Protein AF-0000000084526508 (afdb_homodimer)

Sequence (320 aa):
MNDLEALFKHFLRDIYYAEKQILKTLPKMARKADSDELKEAFEHHREETEEQIENLEKVFEQLGLKARGVTCEAIQGIIEEGKEIMEEAEDGDTRDAGMIAAAQAVEHYEITRYGTMIAWAKTLGYTDAVPLLEANLKQEYSADDKLTNLATSTLNREAAMNDLEALFKHFLRDIYYAEKQILKTLPKMARKADSDELKEAFEHHREETEEQIENLEKVFEQLGLKARGVTCEAIQGIIEEGKEIMEEAEDGDTRDAGMIAAAQAVEHYEITRYGTMIAWAKTLGYTDAVPLLEANLKQEYSADDKLTNLATSTLNREAA

pLDDT: mean 96.62, std 4.21, range [69.0, 98.94]

Solvent-accessible surface area (backbone atoms only — not comparable to full-atom values): 15792 Å² total; per-residue (Å²): 71,67,37,62,66,48,46,49,54,51,51,51,18,24,54,50,31,38,44,54,53,47,48,67,43,28,62,59,51,26,70,67,36,62,50,68,68,57,20,49,50,30,51,53,46,35,56,51,40,52,51,42,49,52,39,51,43,50,39,25,50,74,70,76,40,81,78,56,60,36,91,39,48,29,52,52,15,39,50,50,53,31,52,49,36,63,70,42,28,73,32,52,65,37,25,39,49,43,46,42,53,34,51,37,38,52,30,32,40,48,40,44,48,35,52,51,48,38,56,51,27,60,70,73,63,38,69,78,40,33,61,43,41,49,52,43,33,50,51,32,54,52,49,40,51,52,44,52,54,50,45,53,52,47,52,52,57,70,71,96,71,69,37,62,68,47,46,49,54,50,50,51,18,25,53,49,31,38,44,54,53,47,46,67,44,29,60,59,52,25,71,68,36,62,49,66,68,56,20,48,51,30,53,53,46,35,56,50,38,53,51,40,51,51,39,50,44,50,39,26,51,77,70,75,39,79,80,56,60,37,92,38,50,30,52,52,14,39,50,50,51,31,51,52,37,65,71,42,28,72,31,54,66,36,26,40,49,43,45,42,53,33,50,37,37,53,28,31,40,47,41,43,49,36,54,52,49,38,56,50,26,61,71,72,62,38,68,78,41,35,63,43,41,48,51,43,34,50,50,33,53,51,50,41,52,53,42,51,54,50,43,53,52,48,52,53,56,70,71,97

Organism: NCBI:txid1123501

Radius of gyration: 19.15 Å; Cα contacts (8 Å, |Δi|>4): 453; chains: 2; bounding box: 42×54×38 Å

Structure (mmCIF, N/CA/C/O backbone):
data_AF-0000000084526508-model_v1
#
loop_
_entity.id
_entity.type
_entity.pdbx_description
1 polymer 'Ferritin-like metal-binding protein YciE'
#
loop_
_atom_site.group_PDB
_atom_site.id
_atom_site.type_symbol
_atom_site.label_atom_id
_atom_site.label_alt_id
_atom_site.label_comp_id
_atom_site.label_asym_id
_atom_site.label_entity_id
_atom_site.label_seq_id
_atom_site.pdbx_PDB_ins_code
_atom_site.Cartn_x
_atom_site.Cartn_y
_atom_site.Cartn_z
_atom_site.occupancy
_atom_site.B_iso_or_equiv
_atom_site.auth_seq_id
_atom_site.auth_comp_id
_atom_site.auth_asym_id
_atom_site.auth_atom_id
_atom_site.pdbx_PDB_model_num
ATOM 1 N N . MET A 1 1 ? -4.152 -14.508 -18.219 1 85.31 1 MET A N 1
ATOM 2 C CA . MET A 1 1 ? -3.834 -15.195 -16.969 1 85.31 1 MET A CA 1
ATOM 3 C C . MET A 1 1 ? -4.871 -16.266 -16.656 1 85.31 1 MET A C 1
ATOM 5 O O . MET A 1 1 ? -6.004 -15.953 -16.297 1 85.31 1 MET A O 1
ATOM 9 N N . ASN A 1 2 ? -4.398 -17.516 -16.781 1 89.94 2 ASN A N 1
ATOM 10 C CA . ASN A 1 2 ? -5.418 -18.562 -16.859 1 89.94 2 ASN A CA 1
ATOM 11 C C . ASN A 1 2 ? -5.422 -19.422 -15.602 1 89.94 2 ASN A C 1
ATOM 13 O O . ASN A 1 2 ? -6.32 -20.25 -15.414 1 89.94 2 ASN A O 1
ATOM 17 N N . ASP A 1 3 ? -4.434 -19.344 -14.82 1 94.88 3 ASP A N 1
ATOM 18 C CA . ASP A 1 3 ? -4.391 -20.094 -13.578 1 94.88 3 ASP A CA 1
ATOM 19 C C . ASP A 1 3 ? -3.518 -19.391 -12.539 1 94.88 3 ASP A C 1
ATOM 21 O O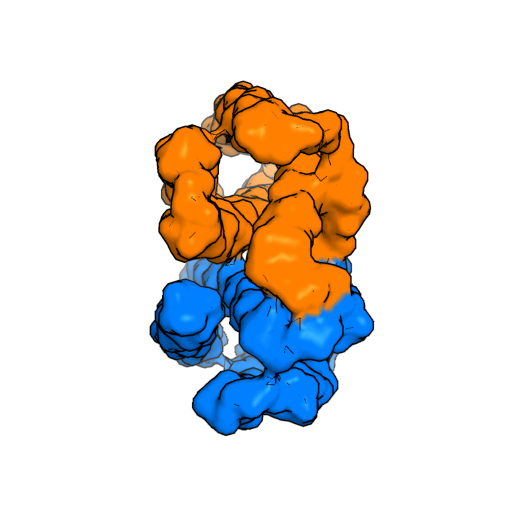 . ASP A 1 3 ? -2.961 -18.328 -12.805 1 94.88 3 ASP A O 1
ATOM 25 N N . LEU A 1 4 ? -3.436 -19.984 -11.375 1 95.94 4 LEU A N 1
ATOM 26 C CA . LEU A 1 4 ? -2.697 -19.391 -10.266 1 95.94 4 LEU A CA 1
ATOM 27 C C . LEU A 1 4 ? -1.224 -19.219 -10.625 1 95.94 4 LEU A C 1
ATOM 29 O O . LEU A 1 4 ? -0.583 -18.25 -10.211 1 95.94 4 LEU A O 1
ATOM 33 N N . GLU A 1 5 ? -0.727 -20.203 -11.32 1 96.69 5 GLU A N 1
ATOM 34 C CA . GLU A 1 5 ? 0.671 -20.125 -11.734 1 96.69 5 GLU A CA 1
ATOM 35 C C . GLU A 1 5 ? 0.91 -18.906 -12.625 1 96.69 5 GLU A C 1
ATOM 37 O O . GLU A 1 5 ? 1.904 -18.203 -12.461 1 96.69 5 GLU A O 1
ATOM 42 N N . ALA A 1 6 ? 0.051 -18.703 -13.562 1 96.06 6 ALA A N 1
ATOM 43 C CA . ALA A 1 6 ? 0.158 -17.547 -14.43 1 96.06 6 ALA A CA 1
ATOM 44 C C . ALA A 1 6 ? 0.061 -16.25 -13.633 1 96.06 6 ALA A C 1
ATOM 46 O O . ALA A 1 6 ? 0.771 -15.281 -13.922 1 96.06 6 ALA A O 1
ATOM 47 N N . LEU A 1 7 ? -0.834 -16.25 -12.688 1 96.19 7 LEU A N 1
ATOM 48 C CA . LEU A 1 7 ? -0.977 -15.086 -11.82 1 96.19 7 LEU A CA 1
ATOM 49 C C . LEU A 1 7 ? 0.307 -14.836 -11.031 1 96.19 7 LEU A C 1
ATOM 51 O O . LEU A 1 7 ? 0.759 -13.688 -10.93 1 96.19 7 LEU A O 1
ATOM 55 N N . PHE A 1 8 ? 0.868 -15.906 -10.484 1 97.94 8 PHE A N 1
ATOM 56 C CA . PHE A 1 8 ? 2.115 -15.805 -9.742 1 97.94 8 PHE A CA 1
ATOM 57 C C . PHE A 1 8 ? 3.219 -15.219 -10.617 1 97.94 8 PHE A C 1
ATOM 59 O O . PHE A 1 8 ? 3.934 -14.305 -10.195 1 97.94 8 PHE A O 1
ATOM 66 N N . LYS A 1 9 ? 3.34 -15.711 -11.797 1 97.62 9 LYS A N 1
ATOM 67 C CA . LYS A 1 9 ? 4.387 -15.25 -12.695 1 97.62 9 LYS A CA 1
ATOM 68 C C . LYS A 1 9 ? 4.191 -13.781 -13.062 1 97.62 9 LYS A C 1
ATOM 70 O O . LYS A 1 9 ? 5.164 -13.023 -13.164 1 97.62 9 LYS A O 1
ATOM 75 N N . HIS A 1 10 ? 2.986 -13.391 -13.234 1 96 10 HIS A N 1
ATOM 76 C CA . HIS A 1 10 ? 2.691 -11.992 -13.5 1 96 10 HIS A CA 1
ATOM 77 C C . HIS A 1 10 ? 3.113 -11.102 -12.336 1 96 10 HIS A C 1
ATOM 79 O O . HIS A 1 10 ? 3.758 -10.07 -12.531 1 96 10 HIS A O 1
ATOM 85 N N . PHE A 1 11 ? 2.768 -11.484 -11.109 1 97.62 11 PHE A N 1
ATOM 86 C CA . PHE A 1 11 ? 3.111 -10.711 -9.922 1 97.62 11 PHE A CA 1
ATOM 87 C C . PHE A 1 11 ? 4.621 -10.695 -9.703 1 97.62 11 PHE A C 1
ATOM 89 O O . PHE A 1 11 ? 5.172 -9.703 -9.211 1 97.62 11 PHE A O 1
ATOM 96 N N . LEU A 1 12 ? 5.262 -11.773 -10.078 1 98.44 12 LEU A N 1
ATOM 97 C CA . LEU A 1 12 ? 6.719 -11.828 -10 1 98.44 12 LEU A CA 1
ATOM 98 C C . LEU A 1 12 ? 7.355 -10.781 -10.906 1 98.44 12 LEU A C 1
ATOM 100 O O . LEU A 1 12 ? 8.273 -10.07 -10.492 1 98.44 12 LEU A O 1
ATOM 104 N N . ARG A 1 13 ? 6.848 -10.695 -12.07 1 97.88 13 ARG A N 1
ATOM 105 C CA . ARG A 1 13 ? 7.352 -9.703 -13.008 1 97.88 13 ARG A CA 1
ATOM 106 C C . ARG A 1 13 ? 7.027 -8.289 -12.547 1 97.88 13 ARG A C 1
ATOM 108 O O . ARG A 1 13 ? 7.84 -7.375 -12.703 1 97.88 13 ARG A O 1
ATOM 115 N N . ASP A 1 14 ? 5.859 -8.156 -11.984 1 97.06 14 ASP A N 1
ATOM 116 C CA . ASP A 1 14 ? 5.406 -6.863 -11.477 1 97.06 14 ASP A CA 1
ATOM 117 C C . ASP A 1 14 ? 6.297 -6.375 -10.336 1 97.06 14 ASP A C 1
ATOM 119 O O . ASP A 1 14 ? 6.746 -5.227 -10.336 1 97.06 14 ASP A O 1
ATOM 123 N N . ILE A 1 15 ? 6.516 -7.191 -9.336 1 98.5 15 ILE A N 1
ATOM 124 C CA . ILE A 1 15 ? 7.258 -6.777 -8.156 1 98.5 15 ILE A CA 1
ATOM 125 C C . ILE A 1 15 ? 8.734 -6.602 -8.508 1 98.5 15 ILE A C 1
ATOM 127 O O . ILE A 1 15 ? 9.422 -5.77 -7.91 1 98.5 15 ILE A O 1
ATOM 131 N N . TYR A 1 16 ? 9.203 -7.367 -9.508 1 98.69 16 TYR A N 1
ATOM 132 C CA . TYR A 1 16 ? 10.555 -7.168 -10.008 1 98.69 16 TYR A CA 1
ATOM 133 C C . TYR A 1 16 ? 10.719 -5.773 -10.602 1 98.69 16 TYR A C 1
ATOM 135 O O . TYR A 1 16 ? 11.68 -5.07 -10.297 1 98.69 16 TYR A O 1
ATOM 143 N N . TYR A 1 17 ? 9.789 -5.363 -11.398 1 98.38 17 TYR A N 1
ATOM 144 C CA . TYR A 1 17 ? 9.758 -4.008 -11.945 1 98.38 17 TYR A CA 1
ATOM 145 C C . TYR A 1 17 ? 9.711 -2.973 -10.828 1 98.38 17 TYR A C 1
ATOM 147 O O . TYR A 1 17 ? 10.453 -1.988 -10.852 1 98.38 17 TYR A O 1
ATOM 155 N N . ALA A 1 18 ? 8.852 -3.209 -9.867 1 98.38 18 ALA A N 1
ATOM 156 C CA . ALA A 1 18 ? 8.68 -2.283 -8.75 1 98.38 18 ALA A CA 1
ATOM 157 C C . ALA A 1 18 ? 9.984 -2.082 -7.996 1 98.38 18 ALA A C 1
ATOM 159 O O . ALA A 1 18 ? 10.391 -0.947 -7.723 1 98.38 18 ALA A O 1
ATOM 160 N N . GLU A 1 19 ? 10.672 -3.145 -7.73 1 98.75 19 GLU A N 1
ATOM 161 C CA . GLU A 1 19 ? 11.914 -3.059 -6.977 1 98.75 19 GLU A CA 1
ATOM 162 C C . GLU A 1 19 ? 12.977 -2.291 -7.762 1 98.75 19 GLU A C 1
ATOM 164 O O . GLU A 1 19 ? 13.766 -1.543 -7.18 1 98.75 19 GLU A O 1
ATOM 169 N N . LYS A 1 20 ? 12.992 -2.498 -9.008 1 98.44 20 LYS A N 1
ATOM 170 C CA . LYS A 1 20 ? 13.961 -1.783 -9.828 1 98.44 20 LYS A CA 1
ATOM 171 C C . LYS A 1 20 ? 13.688 -0.282 -9.82 1 98.44 20 LYS A C 1
ATOM 173 O O . LYS A 1 20 ? 14.617 0.524 -9.766 1 98.44 20 LYS A O 1
ATOM 178 N N . GLN A 1 21 ? 12.422 0.068 -9.93 1 98.38 21 GLN A N 1
ATOM 179 C CA . GLN A 1 21 ? 12.07 1.48 -9.867 1 98.38 21 GLN A CA 1
ATOM 180 C C . GLN A 1 21 ? 12.391 2.07 -8.5 1 98.38 21 GLN A C 1
ATOM 182 O O . GLN A 1 21 ? 12.891 3.193 -8.398 1 98.38 21 GLN A O 1
ATOM 187 N N . ILE A 1 22 ? 12.109 1.323 -7.449 1 98.69 22 ILE A N 1
ATOM 188 C CA . ILE A 1 22 ? 12.375 1.774 -6.09 1 98.69 22 ILE A CA 1
ATOM 189 C C . ILE A 1 22 ? 13.875 1.976 -5.898 1 98.69 22 ILE A C 1
ATOM 191 O O . ILE A 1 22 ? 14.305 2.986 -5.34 1 98.69 22 ILE A O 1
ATOM 195 N N . LEU A 1 23 ? 14.648 1.024 -6.395 1 98.69 23 LEU A N 1
ATOM 196 C CA . LEU A 1 23 ? 16.094 1.101 -6.297 1 98.69 23 LEU A CA 1
ATOM 197 C C . LEU A 1 23 ? 16.625 2.398 -6.91 1 98.69 23 LEU A C 1
ATOM 199 O O . LEU A 1 23 ? 17.516 3.039 -6.352 1 98.69 23 LEU A O 1
ATOM 203 N N . LYS A 1 24 ? 16.047 2.812 -7.996 1 98 24 LYS A N 1
ATOM 204 C CA . LYS A 1 24 ? 16.469 4.016 -8.711 1 98 24 LYS A CA 1
ATOM 205 C C . LYS A 1 24 ? 16.047 5.273 -7.965 1 98 24 LYS A C 1
ATOM 207 O O . LYS A 1 24 ? 16.672 6.328 -8.109 1 98 24 LYS A O 1
ATOM 212 N N . THR A 1 25 ? 15.039 5.148 -7.191 1 98.25 25 THR A N 1
ATOM 213 C CA . THR A 1 25 ? 14.438 6.316 -6.559 1 98.25 25 THR A CA 1
ATOM 214 C C . THR A 1 25 ? 15.086 6.594 -5.203 1 98.25 25 THR A C 1
ATOM 216 O O . THR A 1 25 ? 15.188 7.746 -4.781 1 98.25 25 THR A O 1
ATOM 219 N N . LEU A 1 26 ? 15.57 5.586 -4.5 1 98.62 26 LEU A N 1
ATOM 220 C CA . LEU A 1 26 ? 16.016 5.664 -3.117 1 98.62 26 LEU A CA 1
ATOM 221 C C . LEU A 1 26 ? 17.188 6.641 -2.977 1 98.62 26 LEU A C 1
ATOM 223 O O . LEU A 1 26 ? 17.219 7.434 -2.033 1 98.62 26 LEU A O 1
ATOM 227 N N . PRO A 1 27 ? 18.219 6.703 -3.951 1 98.19 27 PRO A N 1
ATOM 228 C CA . PRO A 1 27 ? 19.297 7.676 -3.82 1 98.19 27 PRO A CA 1
ATOM 229 C C . PRO A 1 27 ? 18.812 9.125 -3.883 1 98.19 27 PRO A C 1
ATOM 231 O O . PRO A 1 27 ? 19.344 9.992 -3.195 1 98.19 27 PRO A O 1
ATOM 234 N N . LYS A 1 28 ? 17.812 9.375 -4.719 1 97.69 28 LYS A N 1
ATOM 235 C CA . LYS A 1 28 ? 17.234 10.711 -4.797 1 97.69 28 LYS A CA 1
ATOM 236 C C . LYS A 1 28 ? 16.578 11.102 -3.475 1 97.69 28 LYS A C 1
ATOM 238 O O . LYS A 1 28 ? 16.719 12.242 -3.018 1 97.69 28 LYS A O 1
ATOM 243 N N . MET A 1 29 ? 15.875 10.188 -2.855 1 98.19 29 MET A N 1
ATOM 244 C CA . MET A 1 29 ? 15.242 10.453 -1.563 1 98.19 29 MET A CA 1
ATOM 245 C C . MET A 1 29 ? 16.297 10.719 -0.491 1 98.19 29 MET A C 1
ATOM 247 O O . MET A 1 29 ? 16.125 11.609 0.341 1 98.19 29 MET A O 1
ATOM 251 N N . ALA A 1 30 ? 17.391 9.922 -0.564 1 98.38 30 ALA A N 1
ATOM 252 C CA . ALA A 1 30 ? 18.469 10.102 0.397 1 98.38 30 ALA A CA 1
ATOM 253 C C . ALA A 1 30 ? 19.078 11.5 0.294 1 98.38 30 ALA A C 1
ATOM 255 O O . ALA A 1 30 ? 19.312 12.156 1.311 1 98.38 30 ALA A O 1
ATOM 256 N N . ARG A 1 31 ? 19.219 11.984 -0.927 1 97.56 31 ARG A N 1
ATOM 257 C CA . ARG A 1 31 ? 19.828 13.289 -1.154 1 97.56 31 ARG A CA 1
ATOM 258 C C . ARG A 1 31 ? 18.922 14.414 -0.658 1 97.56 31 ARG A C 1
ATOM 260 O O . ARG A 1 31 ? 19.406 15.461 -0.231 1 97.56 31 ARG A O 1
ATOM 267 N N . LYS A 1 32 ? 17.703 14.188 -0.665 1 97.69 32 LYS A N 1
ATOM 268 C CA . LYS A 1 32 ? 16.719 15.219 -0.321 1 97.69 32 LYS A CA 1
ATOM 269 C C . LYS A 1 32 ? 16.422 15.203 1.174 1 97.69 32 LYS A C 1
ATOM 271 O O . LYS A 1 32 ? 15.82 16.156 1.698 1 97.69 32 LYS A O 1
ATOM 276 N N . ALA A 1 33 ? 16.797 14.086 1.875 1 97.69 33 ALA A N 1
ATOM 277 C CA . ALA A 1 33 ? 16.516 13.969 3.303 1 97.69 33 ALA A CA 1
ATOM 278 C C . ALA A 1 33 ? 17.234 15.055 4.098 1 97.69 33 ALA A C 1
ATOM 280 O O . ALA A 1 33 ? 18.406 15.359 3.82 1 97.69 33 ALA A O 1
ATOM 281 N N . ASP A 1 34 ? 16.562 15.68 4.953 1 96.12 34 ASP A N 1
ATOM 282 C CA . ASP A 1 34 ? 17.156 16.688 5.832 1 96.12 34 ASP A CA 1
ATOM 283 C C . ASP A 1 34 ? 17.859 16.031 7.016 1 96.12 34 ASP A C 1
ATOM 285 O O . ASP A 1 34 ? 18.938 16.484 7.422 1 96.12 34 ASP A O 1
ATOM 289 N N . SER A 1 35 ? 17.266 15.094 7.637 1 95.75 35 SER A N 1
ATOM 290 C CA . SER A 1 35 ? 17.859 14.375 8.758 1 95.75 35 SER A CA 1
ATOM 291 C C . SER A 1 35 ? 18.859 13.336 8.281 1 95.75 35 SER A C 1
ATOM 293 O O . SER A 1 35 ? 18.594 12.594 7.328 1 95.75 35 SER A O 1
ATOM 295 N N . ASP A 1 36 ? 19.953 13.219 9.008 1 97.31 36 ASP A N 1
ATOM 296 C CA . ASP A 1 36 ? 20.969 12.219 8.688 1 97.31 36 ASP A CA 1
ATOM 297 C C . ASP A 1 36 ? 20.438 10.805 8.898 1 97.31 36 ASP A C 1
ATOM 299 O O . ASP A 1 36 ? 20.781 9.883 8.156 1 97.31 36 ASP A O 1
ATOM 303 N N . GLU A 1 37 ? 19.625 10.656 9.875 1 97.75 37 GLU A N 1
ATOM 304 C CA . GLU A 1 37 ? 19.062 9.344 10.156 1 97.75 37 GLU A CA 1
ATOM 305 C C . GLU A 1 37 ? 18.188 8.859 9.008 1 97.75 37 GLU A C 1
ATOM 307 O O . GLU A 1 37 ? 18.219 7.684 8.641 1 97.75 37 GLU A O 1
ATOM 312 N N . LEU A 1 38 ? 17.391 9.797 8.445 1 98.25 38 LEU A N 1
ATOM 313 C CA . LEU A 1 38 ? 16.531 9.43 7.32 1 98.25 38 LEU A CA 1
ATOM 314 C C . LEU A 1 38 ? 17.359 9.133 6.078 1 98.25 38 LEU A C 1
ATOM 316 O O . LEU A 1 38 ? 17.078 8.188 5.344 1 98.25 38 LEU A O 1
ATOM 320 N N . LYS A 1 39 ? 18.359 9.953 5.871 1 98.44 39 LYS A N 1
ATOM 321 C CA . LYS A 1 39 ? 19.297 9.703 4.777 1 98.44 39 LYS A CA 1
ATOM 322 C C . LYS A 1 39 ? 19.891 8.297 4.867 1 98.44 39 LYS A C 1
ATOM 324 O O . LYS A 1 39 ? 19.875 7.547 3.891 1 98.44 39 LYS A O 1
ATOM 329 N N . GLU A 1 40 ? 20.328 7.938 6 1 98.44 40 GLU A N 1
ATOM 330 C CA . GLU A 1 40 ? 20.938 6.629 6.219 1 98.44 40 GLU A CA 1
ATOM 331 C C . GLU A 1 40 ? 19.922 5.504 6.027 1 98.44 40 GLU A C 1
ATOM 333 O O . GLU A 1 40 ? 20.266 4.434 5.523 1 98.44 40 GLU A O 1
ATOM 338 N N . ALA A 1 41 ? 18.734 5.766 6.488 1 98.5 41 ALA A N 1
ATOM 339 C CA . ALA A 1 41 ? 17.672 4.762 6.32 1 98.5 41 ALA A CA 1
ATOM 340 C C . ALA A 1 41 ? 17.438 4.465 4.84 1 98.5 41 ALA A C 1
ATOM 342 O O . ALA A 1 41 ? 17.297 3.303 4.453 1 98.5 41 ALA A O 1
ATOM 343 N N . PHE A 1 42 ? 17.375 5.5 3.984 1 98.75 42 PHE A N 1
ATOM 344 C CA . PHE A 1 42 ? 17.172 5.316 2.555 1 98.75 42 PHE A CA 1
ATOM 345 C C . PHE A 1 42 ? 18.359 4.621 1.918 1 98.75 42 PHE A C 1
ATOM 347 O O . PHE A 1 42 ? 18.203 3.748 1.064 1 98.75 42 PHE A O 1
ATOM 354 N N . GLU A 1 43 ? 19.547 4.984 2.338 1 98.56 43 GLU A N 1
ATOM 355 C CA . GLU A 1 43 ? 20.75 4.367 1.794 1 98.56 43 GLU A CA 1
ATOM 356 C C . GLU A 1 43 ? 20.828 2.891 2.168 1 98.56 43 GLU A C 1
ATOM 358 O O . GLU A 1 43 ? 21.172 2.053 1.332 1 98.56 43 GLU A O 1
ATOM 363 N N . HIS A 1 44 ? 20.547 2.639 3.391 1 98.5 44 HIS A N 1
ATOM 364 C CA . HIS A 1 44 ? 20.547 1.249 3.832 1 98.5 44 HIS A CA 1
ATOM 365 C C . HIS A 1 44 ? 19.484 0.439 3.08 1 98.5 44 HIS A C 1
ATOM 367 O O . HIS A 1 44 ? 19.734 -0.704 2.691 1 98.5 44 HIS A O 1
ATOM 373 N N . HIS A 1 45 ? 18.297 1.02 2.889 1 98.75 45 HIS A N 1
ATOM 374 C CA . HIS A 1 45 ? 17.234 0.279 2.207 1 98.75 45 HIS A CA 1
ATOM 375 C C . HIS A 1 45 ? 17.578 0.055 0.738 1 98.75 45 HIS A C 1
ATOM 377 O O . HIS A 1 45 ? 17.109 -0.904 0.125 1 98.75 45 HIS A O 1
ATOM 383 N N . ARG A 1 46 ? 18.359 0.982 0.157 1 98.62 46 ARG A N 1
ATOM 384 C CA . ARG A 1 46 ? 18.844 0.761 -1.202 1 98.62 46 ARG A CA 1
ATOM 385 C C . ARG A 1 46 ? 19.625 -0.542 -1.3 1 98.62 46 ARG A C 1
ATOM 387 O O . ARG A 1 46 ? 19.453 -1.313 -2.244 1 98.62 46 ARG A O 1
ATOM 394 N N . GLU A 1 47 ? 20.5 -0.782 -0.336 1 98.44 47 GLU A N 1
ATOM 395 C CA . GLU A 1 47 ? 21.266 -2.023 -0.308 1 98.44 47 GLU A CA 1
ATOM 396 C C . GLU A 1 47 ? 20.359 -3.234 -0.138 1 98.44 47 GLU A C 1
ATOM 398 O O . GLU A 1 47 ? 20.531 -4.254 -0.802 1 98.44 47 GLU A O 1
ATOM 403 N N . GLU A 1 48 ? 19.422 -3.086 0.724 1 98.81 48 GLU A N 1
ATOM 404 C CA . GLU A 1 48 ? 18.453 -4.164 0.912 1 98.81 48 GLU A CA 1
ATOM 405 C C . GLU A 1 48 ? 17.688 -4.441 -0.374 1 98.81 48 GLU A C 1
ATOM 407 O O . GLU A 1 48 ? 17.406 -5.598 -0.704 1 98.81 48 GLU A O 1
ATOM 412 N N . THR A 1 49 ? 17.281 -3.342 -1.087 1 98.88 49 THR A N 1
ATOM 413 C CA . THR A 1 49 ? 16.516 -3.482 -2.324 1 98.88 49 THR A CA 1
ATOM 414 C C . THR A 1 49 ? 17.328 -4.219 -3.379 1 98.88 49 THR A C 1
ATOM 416 O O . THR A 1 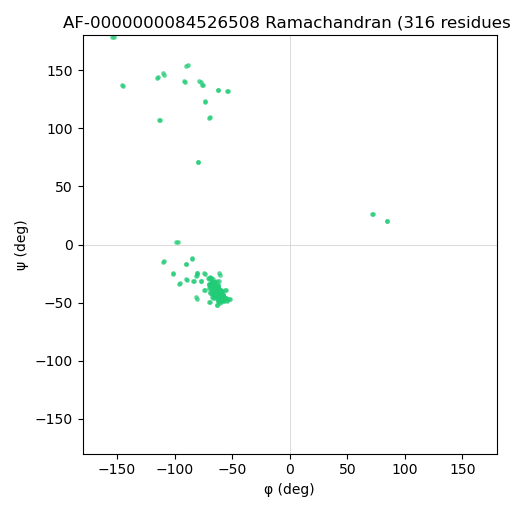49 ? 16.797 -5.004 -4.16 1 98.88 49 THR A O 1
ATOM 419 N N . GLU A 1 50 ? 18.641 -4.008 -3.412 1 98.75 50 GLU A N 1
ATOM 420 C CA . GLU A 1 50 ? 19.5 -4.773 -4.309 1 98.75 50 GLU A CA 1
ATOM 421 C C . GLU A 1 50 ? 19.438 -6.266 -3.998 1 98.75 50 GLU A C 1
ATOM 423 O O . GLU A 1 50 ? 19.359 -7.094 -4.91 1 98.75 50 GLU A O 1
ATOM 428 N N . GLU A 1 51 ? 19.469 -6.559 -2.73 1 98.75 51 GLU A N 1
ATOM 429 C CA . GLU A 1 51 ? 19.359 -7.949 -2.309 1 98.75 51 GLU A CA 1
ATOM 430 C C . GLU A 1 51 ? 17.984 -8.523 -2.682 1 98.75 51 GLU A C 1
ATOM 432 O O . GLU A 1 51 ? 17.891 -9.68 -3.098 1 98.75 51 GLU A O 1
ATOM 437 N N . GLN A 1 52 ? 16.922 -7.758 -2.5 1 98.88 52 GLN A N 1
ATOM 438 C CA . GLN A 1 52 ? 15.57 -8.188 -2.863 1 98.88 52 GLN A CA 1
ATOM 439 C C . GLN A 1 52 ? 15.484 -8.523 -4.348 1 98.88 52 GLN A C 1
ATOM 441 O O . GLN A 1 52 ? 14.867 -9.523 -4.73 1 98.88 52 GLN A O 1
ATOM 446 N N . ILE A 1 53 ? 16.109 -7.664 -5.18 1 98.88 53 ILE A N 1
ATOM 447 C CA . ILE A 1 53 ? 16.125 -7.895 -6.621 1 98.88 53 ILE A CA 1
ATOM 448 C C . ILE A 1 53 ? 16.859 -9.195 -6.926 1 98.88 53 ILE A C 1
ATOM 450 O O . ILE A 1 53 ? 16.391 -10.008 -7.734 1 98.88 53 ILE A O 1
ATOM 454 N N . GLU A 1 54 ? 17.969 -9.445 -6.281 1 98.88 54 GLU A N 1
ATOM 455 C CA . GLU A 1 54 ? 18.703 -10.695 -6.461 1 98.88 54 GLU A CA 1
ATOM 456 C C . GLU A 1 54 ? 17.844 -11.898 -6.07 1 98.88 54 GLU A C 1
ATOM 458 O O . GLU A 1 54 ? 17.859 -12.922 -6.758 1 98.88 54 GLU A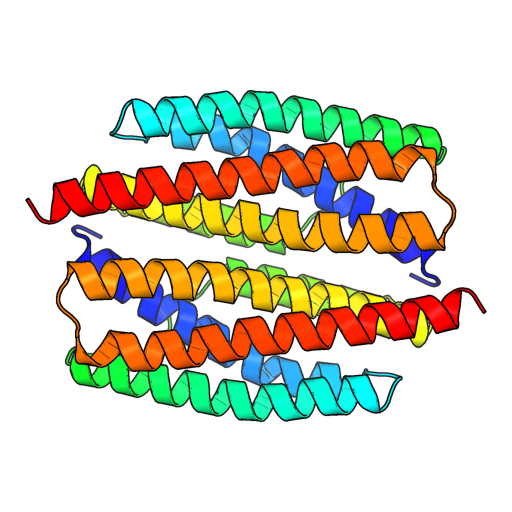 O 1
ATOM 463 N N . ASN A 1 55 ? 17.141 -11.773 -4.902 1 98.88 55 ASN A N 1
ATOM 464 C CA . ASN A 1 55 ? 16.266 -12.844 -4.473 1 98.88 55 ASN A CA 1
ATOM 465 C C . ASN A 1 55 ? 15.172 -13.125 -5.512 1 98.88 55 ASN A C 1
ATOM 467 O O . ASN A 1 55 ? 14.867 -14.289 -5.793 1 98.88 55 ASN A O 1
ATOM 471 N N . LEU A 1 56 ? 14.609 -12.086 -6.129 1 98.88 56 LEU A N 1
ATOM 472 C CA . LEU A 1 56 ? 13.586 -12.266 -7.156 1 98.88 56 LEU A CA 1
ATOM 473 C C . LEU A 1 56 ? 14.172 -12.93 -8.398 1 98.88 56 LEU A C 1
ATOM 475 O O . LEU A 1 56 ? 13.516 -13.758 -9.023 1 98.88 56 LEU A O 1
ATOM 479 N N . GLU A 1 57 ? 15.406 -12.547 -8.773 1 98.81 57 GLU A N 1
ATOM 480 C CA . GLU A 1 57 ? 16.062 -13.164 -9.914 1 98.81 57 GLU A CA 1
ATOM 481 C C . GLU A 1 57 ? 16.281 -14.656 -9.688 1 98.81 57 GLU A C 1
ATOM 483 O O . GLU A 1 57 ? 16.125 -15.461 -10.609 1 98.81 57 GLU A O 1
ATOM 488 N N . LYS A 1 58 ? 16.625 -15.062 -8.453 1 98.88 58 LYS A N 1
ATOM 489 C CA . LYS A 1 58 ? 16.734 -16.484 -8.117 1 98.88 58 LYS A CA 1
ATOM 490 C C . LYS A 1 58 ? 15.383 -17.172 -8.281 1 98.88 58 LYS A C 1
ATOM 492 O O . LYS A 1 58 ? 15.328 -18.328 -8.719 1 98.88 58 LYS A O 1
ATOM 497 N N . VAL A 1 59 ? 14.305 -16.531 -7.93 1 98.81 59 VAL A N 1
ATOM 498 C CA . VAL A 1 59 ? 12.977 -17.109 -8.094 1 98.81 59 VAL A CA 1
ATOM 499 C C . VAL A 1 59 ? 12.68 -17.312 -9.578 1 98.81 59 VAL A C 1
ATOM 501 O O . VAL A 1 59 ? 12.164 -18.359 -9.977 1 98.81 59 VAL A O 1
ATOM 504 N N . PHE A 1 60 ? 13 -16.234 -10.422 1 98.75 60 PHE A N 1
ATOM 505 C CA . PHE A 1 60 ? 12.852 -16.391 -11.867 1 98.75 60 PHE A CA 1
ATOM 506 C C . PHE A 1 60 ? 13.594 -17.625 -12.359 1 98.75 60 PHE A C 1
ATOM 508 O O . PHE A 1 60 ? 13.031 -18.438 -13.094 1 98.75 60 PHE A O 1
ATOM 515 N N . GLU A 1 61 ? 14.805 -17.766 -11.914 1 98.44 61 GLU A N 1
ATOM 516 C CA . GLU A 1 61 ? 15.648 -18.875 -12.352 1 98.44 61 GLU A CA 1
ATOM 517 C C . GLU A 1 61 ? 15.039 -20.219 -11.938 1 98.44 61 GLU A C 1
ATOM 519 O O . GLU A 1 61 ? 15.016 -21.156 -12.734 1 98.44 61 GLU A O 1
ATOM 524 N N . GLN A 1 62 ? 14.586 -20.281 -10.734 1 97.88 62 GLN A N 1
ATOM 525 C CA . GLN A 1 62 ? 13.992 -21.516 -10.219 1 97.88 62 GLN A CA 1
ATOM 526 C C . GLN A 1 62 ? 12.758 -21.922 -11.023 1 97.88 62 GLN A C 1
ATOM 528 O O . GLN A 1 62 ? 12.43 -23.109 -11.117 1 97.88 62 GLN A O 1
ATOM 533 N N . LEU A 1 63 ? 12.141 -20.969 -11.648 1 97.31 63 LEU A N 1
ATOM 534 C CA . LEU A 1 63 ? 10.93 -21.234 -12.422 1 97.31 63 LEU A CA 1
ATOM 535 C C . LEU A 1 63 ? 11.258 -21.359 -13.906 1 97.31 63 LEU A C 1
ATOM 537 O O . LEU A 1 63 ? 10.352 -21.5 -14.734 1 97.31 63 LEU A O 1
ATOM 541 N N . GLY A 1 64 ? 12.539 -21.266 -14.25 1 97.5 64 GLY A N 1
ATOM 542 C CA . GLY A 1 64 ? 12.961 -21.359 -15.641 1 97.5 64 GLY A CA 1
ATOM 543 C C . GLY A 1 64 ? 12.586 -20.141 -16.469 1 97.5 64 GLY A C 1
ATOM 544 O O . GLY A 1 64 ? 12.352 -20.266 -17.672 1 97.5 64 GLY A O 1
ATOM 545 N N . LEU A 1 65 ? 12.453 -19.047 -15.812 1 97.56 65 LEU A N 1
ATOM 546 C CA . LEU A 1 65 ? 12.062 -17.812 -16.484 1 97.56 65 LEU A CA 1
ATOM 547 C C . LEU A 1 65 ? 13.234 -16.828 -16.531 1 97.56 65 LEU A C 1
ATOM 549 O O . LEU A 1 65 ? 14.062 -16.797 -15.625 1 97.56 65 LEU A O 1
ATOM 553 N N . LYS A 1 66 ? 13.273 -16.062 -17.578 1 97.62 66 LYS A N 1
ATOM 554 C CA . LYS A 1 66 ? 14.172 -14.914 -17.609 1 97.62 66 LYS A CA 1
ATOM 555 C C . LYS A 1 66 ? 13.617 -13.766 -16.766 1 97.62 66 LYS A C 1
ATOM 557 O O . LYS A 1 66 ? 12.43 -13.453 -16.844 1 97.62 66 LYS A O 1
ATOM 562 N N . ALA A 1 67 ? 14.484 -13.172 -16.031 1 97.12 67 ALA A N 1
ATOM 563 C CA . ALA A 1 67 ? 14.062 -12.055 -15.195 1 97.12 67 ALA A CA 1
ATOM 564 C C . ALA A 1 67 ? 13.703 -10.836 -16.047 1 97.12 67 ALA A C 1
ATOM 566 O O . ALA A 1 67 ? 14.57 -10.266 -16.719 1 97.12 67 ALA A O 1
ATOM 567 N N . ARG A 1 68 ? 12.453 -10.523 -16.094 1 96 68 ARG A N 1
ATOM 568 C CA . ARG A 1 68 ? 11.945 -9.352 -16.797 1 96 68 ARG A CA 1
ATOM 569 C C . ARG A 1 68 ? 10.75 -8.75 -16.078 1 96 68 ARG A C 1
ATOM 571 O O . ARG A 1 68 ? 9.883 -9.469 -15.586 1 96 68 ARG A O 1
ATOM 578 N N . GLY A 1 69 ? 10.836 -7.48 -16.062 1 93 69 GLY A N 1
ATOM 579 C CA . GLY A 1 69 ? 9.742 -6.789 -15.398 1 93 69 GLY A CA 1
ATOM 580 C C . GLY A 1 69 ? 8.602 -6.438 -16.344 1 93 69 GLY A C 1
ATOM 581 O O . GLY A 1 69 ? 8.797 -6.367 -17.562 1 93 69 GLY A O 1
ATOM 582 N N . VAL A 1 70 ? 7.434 -6.332 -15.758 1 90.44 70 VAL A N 1
ATOM 583 C CA . VAL A 1 70 ? 6.297 -5.691 -16.406 1 90.44 70 VAL A CA 1
ATOM 584 C C . VAL A 1 70 ? 5.914 -4.422 -15.664 1 90.44 70 VAL A C 1
ATOM 586 O O . VAL A 1 70 ? 6.039 -4.355 -14.438 1 90.44 70 VAL A O 1
ATOM 589 N N . THR A 1 71 ? 5.504 -3.469 -16.453 1 90.44 71 THR A N 1
ATOM 590 C CA . THR A 1 71 ? 5.148 -2.197 -15.836 1 90.44 71 THR A CA 1
ATOM 591 C C . THR A 1 71 ? 4.113 -2.4 -14.742 1 90.44 71 THR A C 1
ATOM 593 O O . THR A 1 71 ? 3.137 -3.131 -14.93 1 90.44 71 THR A O 1
ATOM 596 N N . CYS A 1 72 ? 4.414 -1.806 -13.664 1 90.19 72 CYS A N 1
ATOM 597 C CA . CYS A 1 72 ? 3.514 -1.79 -12.516 1 90.19 72 CYS A CA 1
ATOM 598 C C . CYS A 1 72 ? 2.99 -0.384 -12.258 1 90.19 72 CYS A C 1
ATOM 600 O O . CYS A 1 72 ? 3.693 0.448 -11.68 1 90.19 72 CYS A O 1
ATOM 602 N N . GLU A 1 73 ? 1.763 -0.174 -12.57 1 93.31 73 GLU A N 1
ATOM 603 C CA . GLU A 1 73 ? 1.177 1.159 -12.477 1 93.31 73 GLU A CA 1
ATOM 604 C C . GLU A 1 73 ? 1.1 1.627 -11.031 1 93.31 73 GLU A C 1
ATOM 606 O O . GLU A 1 73 ? 1.236 2.82 -10.75 1 93.31 73 GLU A O 1
ATOM 611 N N . ALA A 1 74 ? 0.888 0.695 -10.156 1 95.56 74 ALA A N 1
ATOM 612 C CA . ALA A 1 74 ? 0.757 1.035 -8.742 1 95.56 74 ALA A CA 1
ATOM 613 C C . ALA A 1 74 ? 2.041 1.665 -8.211 1 95.56 74 ALA A C 1
ATOM 615 O O . ALA A 1 74 ? 2.012 2.758 -7.637 1 95.56 74 ALA A O 1
ATOM 616 N N . ILE A 1 75 ? 3.215 1.048 -8.484 1 97.62 75 ILE A N 1
ATOM 617 C CA . ILE A 1 75 ? 4.473 1.552 -7.938 1 97.62 75 ILE A CA 1
ATOM 618 C C . ILE A 1 75 ? 4.84 2.867 -8.617 1 97.62 75 ILE A C 1
ATOM 620 O O . ILE A 1 75 ? 5.414 3.762 -7.992 1 97.62 75 ILE A O 1
ATOM 624 N N . GLN A 1 76 ? 4.504 2.975 -9.898 1 96.62 76 GLN A N 1
ATOM 625 C CA . GLN A 1 76 ? 4.734 4.238 -10.586 1 96.62 76 GLN A CA 1
ATOM 626 C C . GLN A 1 76 ? 3.945 5.371 -9.945 1 96.62 76 GLN A C 1
ATOM 628 O O . GLN A 1 76 ? 4.473 6.469 -9.75 1 96.62 76 GLN A O 1
ATOM 633 N N . GLY A 1 77 ? 2.699 5.086 -9.648 1 96.5 77 GLY A N 1
ATOM 634 C CA . GLY A 1 77 ? 1.881 6.086 -8.977 1 96.5 77 GLY A CA 1
ATOM 635 C C . GLY A 1 77 ? 2.398 6.453 -7.598 1 96.5 77 GLY A C 1
ATOM 636 O O . GLY A 1 77 ? 2.424 7.629 -7.234 1 96.5 77 GLY A O 1
ATOM 637 N N . ILE A 1 78 ? 2.84 5.504 -6.816 1 97.38 78 ILE A N 1
ATOM 638 C CA . ILE A 1 78 ? 3.35 5.719 -5.465 1 97.38 78 ILE A CA 1
ATOM 639 C C . ILE A 1 78 ? 4.633 6.543 -5.523 1 97.38 78 ILE A C 1
ATOM 641 O O . ILE A 1 78 ? 4.801 7.496 -4.762 1 97.38 78 ILE A O 1
ATOM 645 N N . ILE A 1 79 ? 5.516 6.191 -6.473 1 97.44 79 ILE A N 1
ATOM 646 C CA . ILE A 1 79 ? 6.781 6.898 -6.633 1 97.44 79 ILE A CA 1
ATOM 647 C C . ILE A 1 79 ? 6.516 8.336 -7.066 1 97.44 79 ILE A C 1
ATOM 649 O O . ILE A 1 79 ? 7.18 9.266 -6.602 1 97.44 79 ILE A O 1
ATOM 653 N N . GLU A 1 80 ? 5.547 8.484 -7.953 1 96.38 80 GLU A N 1
ATOM 654 C CA . GLU A 1 80 ? 5.188 9.828 -8.398 1 96.38 80 GLU A CA 1
ATOM 655 C C . GLU A 1 80 ? 4.723 10.688 -7.227 1 96.38 80 GLU A C 1
ATOM 657 O O . GLU A 1 80 ? 5.055 11.875 -7.152 1 96.38 80 GLU A O 1
ATOM 662 N N . GLU A 1 81 ? 3.984 10.172 -6.316 1 94.75 81 GLU A N 1
ATOM 663 C CA . GLU A 1 81 ? 3.561 10.906 -5.121 1 94.75 81 GLU A CA 1
ATOM 664 C C . GLU A 1 81 ? 4.762 11.352 -4.293 1 94.75 81 GLU A C 1
ATOM 666 O O . GLU A 1 81 ? 4.789 12.469 -3.779 1 94.75 81 GLU A O 1
ATOM 671 N N . GLY A 1 82 ? 5.723 10.438 -4.156 1 95.25 82 GLY A N 1
ATOM 672 C CA . GLY A 1 82 ? 6.941 10.789 -3.445 1 95.25 82 GLY A CA 1
ATOM 673 C C . GLY A 1 82 ? 7.703 11.93 -4.09 1 95.25 82 GLY A C 1
ATOM 674 O O . GLY A 1 82 ? 8.203 12.82 -3.4 1 95.25 82 GLY A O 1
ATOM 675 N N . LYS A 1 83 ? 7.77 11.883 -5.387 1 96.31 83 LYS A N 1
ATOM 676 C CA . LYS A 1 83 ? 8.445 12.938 -6.133 1 96.31 83 LYS A CA 1
ATOM 677 C C . LYS A 1 83 ? 7.758 14.289 -5.91 1 96.31 83 LYS A C 1
ATOM 679 O O . LYS A 1 83 ? 8.43 15.305 -5.73 1 96.31 83 LYS A O 1
ATOM 684 N N . GLU A 1 84 ? 6.457 14.258 -5.961 1 95 84 GLU A N 1
ATOM 685 C CA . GLU A 1 84 ? 5.699 15.484 -5.727 1 95 84 GLU A CA 1
ATOM 686 C C . GLU A 1 84 ? 6 16.062 -4.352 1 95 84 GLU A C 1
ATOM 688 O O . GLU A 1 84 ? 6.172 17.281 -4.207 1 95 84 GLU A O 1
ATOM 693 N N . ILE A 1 85 ? 6.059 15.258 -3.365 1 94.56 85 ILE A N 1
ATOM 694 C CA . ILE A 1 85 ? 6.359 15.688 -2.004 1 94.56 85 ILE A CA 1
ATOM 695 C C . ILE A 1 85 ? 7.746 16.312 -1.953 1 94.56 85 ILE A C 1
ATOM 697 O O . ILE A 1 85 ? 7.922 17.406 -1.4 1 94.56 85 ILE A O 1
ATOM 701 N N . MET A 1 86 ? 8.719 15.68 -2.535 1 95.56 86 MET A N 1
ATOM 702 C CA . MET A 1 86 ? 10.094 16.156 -2.518 1 95.56 86 MET A CA 1
ATOM 703 C C . MET A 1 86 ? 10.211 17.5 -3.223 1 95.56 86 MET A C 1
ATOM 705 O O . MET A 1 86 ? 11.031 18.344 -2.84 1 95.56 86 MET A O 1
ATOM 709 N N . GLU A 1 87 ? 9.383 17.734 -4.207 1 95.44 87 GLU A N 1
ATOM 710 C CA . GLU A 1 87 ? 9.438 18.953 -5 1 95.44 87 GLU A CA 1
ATOM 711 C C . GLU A 1 87 ? 8.672 20.078 -4.316 1 95.44 87 GLU A C 1
ATOM 713 O O . GLU A 1 87 ? 9.055 21.25 -4.418 1 95.44 87 GLU A O 1
ATOM 718 N N . GLU A 1 88 ? 7.648 19.703 -3.605 1 94.94 88 GLU A N 1
ATOM 719 C CA . GLU A 1 88 ? 6.719 20.734 -3.15 1 94.94 88 GLU A CA 1
ATOM 720 C C . GLU A 1 88 ? 6.965 21.094 -1.688 1 94.94 88 GLU A C 1
ATOM 722 O O . GLU A 1 88 ? 6.543 22.156 -1.223 1 94.94 88 GLU A O 1
ATOM 727 N N . ALA A 1 89 ? 7.531 20.172 -0.938 1 93.06 89 ALA A N 1
ATOM 728 C CA . ALA A 1 89 ? 7.812 20.484 0.46 1 93.06 89 ALA A CA 1
ATOM 729 C C . ALA A 1 89 ? 9.008 21.438 0.581 1 93.06 89 ALA A C 1
ATOM 731 O O . ALA A 1 89 ? 10.094 21.141 0.083 1 93.06 89 ALA A O 1
ATOM 732 N N . GLU A 1 90 ? 8.836 22.531 1.186 1 88.31 90 GLU A N 1
ATOM 733 C CA . GLU A 1 90 ? 9.844 23.578 1.22 1 88.31 90 GLU A CA 1
ATOM 734 C C . GLU A 1 90 ? 10.688 23.5 2.492 1 88.31 90 GLU A C 1
ATOM 736 O O . GLU A 1 90 ? 11.891 23.781 2.469 1 88.31 90 GLU A O 1
ATOM 741 N N . ASP A 1 91 ? 10.094 23.094 3.594 1 91.62 91 ASP A N 1
ATOM 742 C CA . ASP A 1 91 ? 10.75 22.969 4.891 1 91.62 91 ASP A CA 1
ATOM 743 C C . ASP A 1 91 ? 11.32 21.562 5.082 1 91.62 91 ASP A C 1
ATOM 745 O O . ASP A 1 91 ? 10.695 20.578 4.676 1 91.62 91 ASP A O 1
ATOM 749 N N . GLY A 1 92 ? 12.508 21.484 5.66 1 93.69 92 GLY A N 1
ATOM 750 C CA . GLY A 1 92 ? 13.211 20.219 5.82 1 93.69 92 GLY A CA 1
ATOM 751 C C . GLY A 1 92 ? 12.414 19.188 6.594 1 93.69 92 GLY A C 1
ATOM 752 O O . GLY A 1 92 ? 12.289 18.047 6.16 1 93.69 92 GLY A O 1
ATOM 753 N N . ASP A 1 93 ? 11.859 19.562 7.734 1 94.19 93 ASP A N 1
ATOM 754 C CA . ASP A 1 93 ? 11.102 18.641 8.562 1 94.19 93 ASP A CA 1
ATOM 755 C C . ASP A 1 93 ? 9.82 18.188 7.863 1 94.19 93 ASP A C 1
ATOM 757 O O . ASP A 1 93 ? 9.438 17.016 7.941 1 94.19 93 ASP A O 1
ATOM 761 N N . THR A 1 94 ? 9.211 19.141 7.195 1 95.38 94 THR A N 1
ATOM 762 C CA . THR A 1 94 ? 8 18.812 6.438 1 95.38 94 THR A CA 1
ATOM 763 C C . THR A 1 94 ? 8.328 17.859 5.289 1 95.38 94 THR A C 1
ATOM 765 O O . THR A 1 94 ? 7.602 16.891 5.055 1 95.38 94 THR A O 1
ATOM 768 N N . ARG A 1 95 ? 9.375 18.172 4.598 1 96.81 95 ARG A N 1
ATOM 769 C CA . ARG A 1 95 ? 9.82 17.297 3.508 1 96.81 95 ARG A CA 1
ATOM 770 C C . ARG A 1 95 ? 10.133 15.898 4.012 1 96.81 95 ARG A C 1
ATOM 772 O O . ARG A 1 95 ? 9.727 14.906 3.4 1 96.81 95 ARG A O 1
ATOM 779 N N . ASP A 1 96 ? 10.859 15.828 5.152 1 97.69 96 ASP A N 1
ATOM 780 C CA . ASP A 1 96 ? 11.188 14.531 5.734 1 97.69 96 ASP A CA 1
ATOM 781 C C . ASP A 1 96 ? 9.914 13.766 6.102 1 97.69 96 ASP A C 1
ATOM 783 O O . ASP A 1 96 ? 9.805 12.57 5.812 1 97.69 96 ASP A O 1
ATOM 787 N N . ALA A 1 97 ? 8.969 14.438 6.734 1 97.56 97 ALA A N 1
ATOM 788 C CA . ALA A 1 97 ? 7.711 13.789 7.109 1 97.56 97 ALA A CA 1
ATOM 789 C C . ALA A 1 97 ? 6.98 13.258 5.883 1 97.56 97 ALA A C 1
ATOM 791 O O . ALA A 1 97 ? 6.477 12.133 5.895 1 97.56 97 ALA A O 1
ATOM 792 N N . GLY A 1 98 ? 6.973 14.062 4.855 1 97.38 98 GLY A N 1
ATOM 793 C CA . GLY A 1 98 ? 6.336 13.648 3.615 1 97.38 98 GLY A CA 1
ATOM 794 C C . GLY A 1 98 ? 7.047 12.492 2.941 1 97.38 98 GLY A C 1
ATOM 795 O O . GLY A 1 98 ? 6.402 11.57 2.434 1 97.38 98 GLY A O 1
ATOM 796 N N . MET A 1 99 ? 8.359 12.523 2.918 1 97.94 99 MET A N 1
ATOM 797 C CA . MET A 1 99 ? 9.141 11.453 2.301 1 97.94 99 MET A CA 1
ATOM 798 C C . MET A 1 99 ? 8.969 10.148 3.068 1 97.94 99 MET A C 1
ATOM 800 O O . MET A 1 99 ? 8.898 9.07 2.467 1 97.94 99 MET A O 1
ATOM 804 N N . ILE A 1 100 ? 8.914 10.227 4.398 1 98.56 100 ILE A N 1
ATOM 805 C CA . ILE A 1 100 ? 8.664 9.039 5.211 1 98.56 100 ILE A CA 1
ATOM 806 C C . ILE A 1 100 ? 7.305 8.445 4.859 1 98.56 100 ILE A C 1
ATOM 808 O O . ILE A 1 100 ? 7.184 7.234 4.656 1 98.56 100 ILE A O 1
ATOM 812 N N . ALA A 1 101 ? 6.289 9.297 4.75 1 98.06 101 ALA A N 1
ATOM 813 C CA . ALA A 1 101 ? 4.949 8.836 4.391 1 98.06 101 ALA A CA 1
ATOM 814 C C . ALA A 1 101 ? 4.953 8.172 3.018 1 98.06 101 ALA A C 1
ATOM 816 O O . ALA A 1 101 ? 4.32 7.129 2.824 1 98.06 101 ALA A O 1
ATOM 817 N N . ALA A 1 102 ? 5.633 8.758 2.043 1 97.75 102 ALA A N 1
ATOM 818 C CA . ALA A 1 102 ? 5.734 8.188 0.703 1 97.75 102 ALA A CA 1
ATOM 819 C C . ALA A 1 102 ? 6.441 6.836 0.735 1 97.75 102 ALA A C 1
ATOM 821 O O . ALA A 1 102 ? 6.004 5.887 0.083 1 97.75 102 ALA A O 1
ATOM 822 N N . ALA A 1 103 ? 7.535 6.746 1.494 1 98.62 103 ALA A N 1
ATOM 823 C CA . ALA A 1 103 ? 8.281 5.496 1.622 1 98.62 103 ALA A CA 1
ATOM 824 C C . ALA A 1 103 ? 7.426 4.414 2.277 1 98.62 103 ALA A C 1
ATOM 826 O O . ALA A 1 103 ? 7.496 3.244 1.894 1 98.62 103 ALA A O 1
ATOM 827 N N . GLN A 1 104 ? 6.625 4.805 3.26 1 98.62 104 GLN A N 1
ATOM 828 C CA . GLN A 1 104 ? 5.754 3.834 3.914 1 98.62 104 GLN A CA 1
ATOM 829 C C . GLN A 1 104 ? 4.699 3.297 2.949 1 98.62 104 GLN A C 1
ATOM 831 O O . GLN A 1 104 ? 4.312 2.129 3.029 1 98.62 104 GLN A O 1
ATOM 836 N N . ALA A 1 105 ? 4.215 4.113 2.047 1 98.38 105 ALA A N 1
ATOM 837 C CA . ALA A 1 105 ? 3.301 3.613 1.023 1 98.38 105 ALA A CA 1
ATOM 838 C C . ALA A 1 105 ? 3.967 2.537 0.17 1 98.38 105 ALA A C 1
ATOM 840 O O . ALA A 1 105 ? 3.344 1.526 -0.163 1 98.38 105 ALA A O 1
ATOM 841 N N . VAL A 1 106 ? 5.234 2.732 -0.188 1 98.62 106 VAL A N 1
ATOM 842 C CA . VAL A 1 106 ? 5.992 1.737 -0.936 1 98.62 106 VAL A CA 1
ATOM 843 C C . VAL A 1 106 ? 6.078 0.442 -0.132 1 98.62 106 VAL A C 1
ATOM 845 O O . VAL A 1 106 ? 5.781 -0.638 -0.648 1 98.62 106 VAL A O 1
ATOM 848 N N . GLU A 1 107 ? 6.48 0.566 1.144 1 98.81 107 GLU A N 1
ATOM 849 C CA . GLU A 1 107 ? 6.641 -0.621 1.978 1 98.81 107 GLU A CA 1
ATOM 850 C C . GLU A 1 107 ? 5.32 -1.377 2.117 1 98.81 107 GLU A C 1
ATOM 852 O O . GLU A 1 107 ? 5.297 -2.609 2.066 1 98.81 107 GLU A O 1
ATOM 857 N N . HIS A 1 108 ? 4.258 -0.69 2.328 1 98.75 108 HIS A N 1
ATOM 858 C CA . HIS A 1 108 ? 2.969 -1.354 2.484 1 98.75 108 HIS A CA 1
ATOM 859 C C . HIS A 1 108 ? 2.541 -2.035 1.188 1 98.75 108 HIS A C 1
ATOM 861 O O . HIS A 1 108 ? 1.942 -3.113 1.219 1 98.75 108 HIS A O 1
ATOM 867 N N . TYR A 1 109 ? 2.816 -1.401 0.062 1 98.62 109 TYR A N 1
ATOM 868 C CA . TYR A 1 109 ? 2.568 -2.074 -1.208 1 98.62 109 TYR A CA 1
ATOM 869 C C . TYR A 1 109 ? 3.369 -3.367 -1.306 1 98.62 109 TYR A C 1
ATOM 871 O O . TYR A 1 109 ? 2.824 -4.418 -1.654 1 98.62 109 TYR A O 1
ATOM 879 N N . GLU A 1 110 ? 4.633 -3.307 -0.98 1 98.81 110 GLU A N 1
ATOM 880 C CA . GLU A 1 110 ? 5.504 -4.473 -1.048 1 98.81 110 GLU A CA 1
ATOM 881 C C . GLU A 1 110 ? 5.074 -5.543 -0.048 1 98.81 110 GLU A C 1
ATOM 883 O O . GLU A 1 110 ? 5.078 -6.734 -0.364 1 98.81 110 GLU A O 1
ATOM 888 N N . ILE A 1 111 ? 4.703 -5.125 1.145 1 98.81 111 ILE A N 1
ATOM 889 C CA . ILE A 1 111 ? 4.277 -6.062 2.178 1 98.81 111 ILE A CA 1
ATOM 890 C C . ILE A 1 111 ? 3.086 -6.875 1.678 1 98.81 111 ILE A C 1
ATOM 892 O O . ILE A 1 111 ? 3.07 -8.102 1.795 1 98.81 111 ILE A O 1
ATOM 896 N N . THR A 1 112 ? 2.119 -6.195 1.055 1 98.5 112 THR A N 1
ATOM 897 C CA . THR A 1 112 ? 0.94 -6.91 0.578 1 98.5 112 THR A CA 1
ATOM 898 C C . THR A 1 112 ? 1.296 -7.809 -0.604 1 98.5 112 THR A C 1
ATOM 900 O O . THR A 1 112 ? 0.804 -8.938 -0.704 1 98.5 112 THR A O 1
ATOM 903 N N . ARG A 1 113 ? 2.172 -7.379 -1.466 1 98.44 113 ARG A N 1
ATOM 904 C CA . ARG A 1 113 ? 2.541 -8.156 -2.646 1 98.44 113 ARG A CA 1
ATOM 905 C C . ARG A 1 113 ? 3.328 -9.406 -2.258 1 98.44 113 ARG A C 1
ATOM 907 O O . ARG A 1 113 ? 3.008 -10.508 -2.701 1 98.44 113 ARG A O 1
ATOM 914 N N . TYR A 1 114 ? 4.348 -9.211 -1.432 1 98.81 114 TYR A N 1
ATOM 915 C CA . TYR A 1 114 ? 5.137 -10.367 -1.009 1 98.81 114 TYR A CA 1
ATOM 916 C C . TYR A 1 114 ? 4.285 -11.336 -0.202 1 98.81 114 TYR A C 1
ATOM 918 O O . TYR A 1 114 ? 4.426 -12.555 -0.343 1 98.81 114 TYR A O 1
ATOM 926 N N . GLY A 1 115 ? 3.398 -10.812 0.701 1 98.56 115 GLY A N 1
ATOM 927 C CA . GLY A 1 115 ? 2.494 -11.703 1.414 1 98.56 115 GLY A CA 1
ATOM 928 C C . GLY A 1 115 ? 1.66 -12.57 0.492 1 98.56 115 GLY A C 1
ATOM 929 O O . GLY A 1 115 ? 1.58 -13.789 0.679 1 98.56 115 GLY A O 1
ATOM 930 N N . THR A 1 116 ? 1.09 -11.977 -0.521 1 98.44 116 THR A N 1
ATOM 931 C CA . THR A 1 116 ? 0.27 -12.664 -1.512 1 98.44 116 THR A CA 1
ATOM 932 C C . THR A 1 116 ? 1.095 -13.703 -2.273 1 98.44 116 THR A C 1
ATOM 934 O O . THR A 1 116 ? 0.685 -14.852 -2.404 1 98.44 116 THR A O 1
ATOM 937 N N . MET A 1 117 ? 2.266 -13.336 -2.684 1 98.62 117 MET A N 1
ATOM 938 C CA . MET A 1 117 ? 3.098 -14.219 -3.498 1 98.62 117 MET A CA 1
ATOM 939 C C . MET A 1 117 ? 3.59 -15.406 -2.684 1 98.62 117 MET A C 1
ATOM 941 O O . MET A 1 117 ? 3.736 -16.516 -3.217 1 98.62 117 MET A O 1
ATOM 945 N N . ILE A 1 118 ? 3.871 -15.195 -1.405 1 98.81 118 ILE A N 1
ATOM 946 C CA . ILE A 1 118 ? 4.297 -16.281 -0.537 1 98.81 118 ILE A CA 1
ATOM 947 C C . ILE A 1 118 ? 3.178 -17.312 -0.414 1 98.81 118 ILE A C 1
ATOM 949 O O . ILE A 1 118 ? 3.414 -18.516 -0.556 1 98.81 118 ILE A O 1
ATOM 953 N N . ALA A 1 119 ? 1.94 -16.859 -0.206 1 98.25 119 ALA A N 1
ATOM 954 C CA . ALA A 1 119 ? 0.795 -17.766 -0.11 1 98.25 119 ALA A CA 1
ATOM 955 C C . ALA A 1 119 ? 0.606 -18.547 -1.403 1 98.25 119 ALA A C 1
ATOM 957 O O . ALA A 1 119 ? 0.374 -19.75 -1.371 1 98.25 119 ALA A O 1
ATOM 958 N N . TRP A 1 120 ? 0.746 -17.891 -2.555 1 98.25 120 TRP A N 1
ATOM 959 C CA . TRP A 1 120 ? 0.592 -18.547 -3.848 1 98.25 120 TRP A CA 1
ATOM 960 C C . TRP A 1 120 ? 1.718 -19.547 -4.09 1 98.25 120 TRP A C 1
ATOM 962 O O . TRP A 1 120 ? 1.481 -20.641 -4.59 1 98.25 120 TRP A O 1
ATOM 972 N N . ALA A 1 121 ? 2.934 -19.109 -3.74 1 98.44 121 ALA A N 1
ATOM 973 C CA . ALA A 1 121 ? 4.082 -19.984 -3.92 1 98.44 121 ALA A CA 1
ATOM 974 C C . ALA A 1 121 ? 3.918 -21.281 -3.115 1 98.44 121 ALA A C 1
ATOM 976 O O . ALA A 1 121 ? 4.207 -22.359 -3.611 1 98.44 121 ALA A O 1
ATOM 977 N N . LYS A 1 122 ? 3.467 -21.156 -1.869 1 98.06 122 LYS A N 1
ATOM 978 C CA . LYS A 1 122 ? 3.213 -22.328 -1.035 1 98.06 122 LYS A CA 1
ATOM 979 C C . LYS A 1 122 ? 2.154 -23.234 -1.663 1 98.06 122 LYS A C 1
ATOM 981 O O . LYS A 1 122 ? 2.318 -24.453 -1.707 1 98.06 122 LYS A O 1
ATOM 986 N N . THR A 1 123 ? 1.124 -22.688 -2.232 1 97.44 123 THR A N 1
ATOM 987 C CA . THR A 1 123 ? 0.033 -23.422 -2.854 1 97.44 123 THR A CA 1
ATOM 988 C C . THR A 1 123 ? 0.513 -24.141 -4.113 1 97.44 123 THR A C 1
ATOM 990 O O . THR A 1 123 ? 0.109 -25.266 -4.387 1 97.44 123 THR A O 1
ATOM 993 N N . LEU A 1 124 ? 1.4 -23.5 -4.824 1 97.31 124 LEU A N 1
ATOM 994 C CA . LEU A 1 124 ? 1.879 -24 -6.109 1 97.31 124 LEU A CA 1
ATOM 995 C C . LEU A 1 124 ? 3.016 -25 -5.91 1 97.31 124 LEU A C 1
ATOM 997 O O . LEU A 1 124 ? 3.461 -25.641 -6.867 1 97.31 124 LEU A O 1
ATOM 1001 N N . GLY A 1 125 ? 3.561 -25.062 -4.664 1 97.5 125 GLY A N 1
ATOM 1002 C CA . GLY A 1 125 ? 4.652 -25.984 -4.367 1 97.5 125 GLY A CA 1
ATOM 1003 C C . GLY A 1 125 ? 6.016 -25.422 -4.73 1 97.5 125 GLY A C 1
ATOM 1004 O O . GLY A 1 125 ? 6.957 -26.188 -4.965 1 97.5 125 GLY A O 1
ATOM 1005 N N . TYR A 1 126 ? 6.098 -24.094 -4.852 1 97.75 126 TYR A N 1
ATOM 1006 C CA . TYR A 1 126 ? 7.383 -23.453 -5.109 1 97.75 126 TYR A CA 1
ATOM 1007 C C . TYR A 1 126 ? 8.195 -23.328 -3.826 1 97.75 126 TYR A C 1
ATOM 1009 O O . TYR A 1 126 ? 8.508 -22.234 -3.383 1 97.75 126 TYR A O 1
ATOM 1017 N N . THR A 1 127 ? 8.695 -24.406 -3.311 1 97.44 127 THR A N 1
ATOM 1018 C CA . THR A 1 127 ? 9.273 -24.516 -1.978 1 97.44 127 THR A CA 1
ATOM 1019 C C . THR A 1 127 ? 10.57 -23.703 -1.881 1 97.44 127 THR A C 1
ATOM 1021 O O . THR A 1 127 ? 10.883 -23.156 -0.826 1 97.44 127 THR A O 1
ATOM 1024 N N . ASP A 1 128 ? 11.273 -23.625 -2.967 1 98.06 128 ASP A N 1
ATOM 1025 C CA . ASP A 1 128 ? 12.555 -22.922 -2.945 1 98.06 128 ASP A CA 1
ATOM 1026 C C . ASP A 1 128 ? 12.352 -21.406 -3.037 1 98.06 128 ASP A C 1
ATOM 1028 O O . ASP A 1 128 ? 13.203 -20.625 -2.596 1 98.06 128 ASP A O 1
ATOM 1032 N N . ALA A 1 129 ? 11.234 -21 -3.604 1 98.69 129 ALA A N 1
ATOM 1033 C CA . ALA A 1 129 ? 10.953 -19.578 -3.764 1 98.69 129 ALA A CA 1
ATOM 1034 C C . ALA A 1 129 ? 10.5 -18.953 -2.443 1 98.69 129 ALA A C 1
ATOM 1036 O O . ALA A 1 129 ? 10.758 -17.781 -2.186 1 98.69 129 ALA A O 1
ATOM 1037 N N . VAL A 1 130 ? 9.836 -19.719 -1.589 1 98.75 130 VAL A N 1
ATOM 1038 C CA . VAL A 1 130 ? 9.133 -19.234 -0.405 1 98.75 130 VAL A CA 1
ATOM 1039 C C . VAL A 1 130 ? 10.125 -18.531 0.532 1 98.75 130 VAL A C 1
ATOM 1041 O O . VAL A 1 130 ? 9.93 -17.375 0.912 1 98.75 130 VAL A O 1
ATOM 1044 N N . PRO A 1 131 ? 11.297 -19.172 0.841 1 98.81 131 PRO A N 1
ATOM 1045 C CA . PRO A 1 131 ? 12.195 -18.5 1.779 1 98.81 131 PRO A CA 1
ATOM 1046 C C . PRO A 1 131 ? 12.789 -17.203 1.212 1 98.81 131 PRO A C 1
ATOM 1048 O O . PRO A 1 131 ? 13.062 -16.266 1.962 1 98.81 131 PRO A O 1
ATOM 1051 N N . LEU A 1 132 ? 12.977 -17.109 -0.087 1 98.88 132 LEU A N 1
ATOM 1052 C CA . LEU A 1 1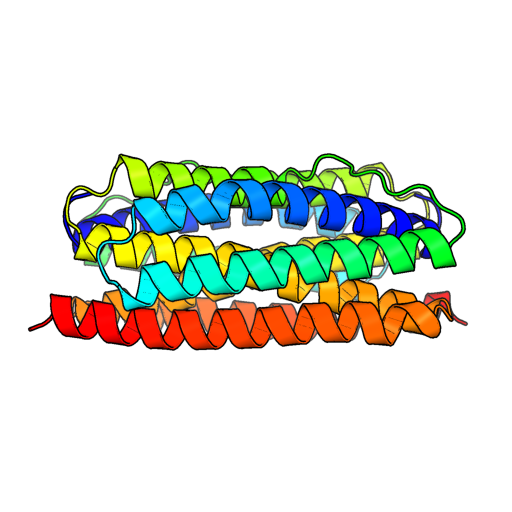32 ? 13.5 -15.898 -0.716 1 98.88 132 LEU A CA 1
ATOM 1053 C C . LEU A 1 132 ? 12.492 -14.758 -0.61 1 98.88 132 LEU A C 1
ATOM 1055 O O . LEU A 1 132 ? 12.859 -13.633 -0.262 1 98.88 132 LEU A O 1
ATOM 1059 N N . LEU A 1 133 ? 11.227 -15.055 -0.896 1 98.94 133 LEU A N 1
ATOM 1060 C CA . LEU A 1 133 ? 10.164 -14.062 -0.806 1 98.94 133 LEU A CA 1
ATOM 1061 C C . LEU A 1 133 ? 9.93 -13.641 0.641 1 98.94 133 LEU A C 1
ATOM 1063 O O . LEU A 1 133 ? 9.664 -12.469 0.917 1 98.94 133 LEU A O 1
ATOM 1067 N N . GLU A 1 134 ? 10.047 -14.594 1.586 1 98.94 134 GLU A N 1
ATOM 1068 C CA . GLU A 1 134 ? 9.906 -14.289 3.008 1 98.94 134 GLU A CA 1
ATOM 1069 C C . GLU A 1 134 ? 11.023 -13.375 3.492 1 98.94 134 GLU A C 1
ATOM 1071 O O . GLU A 1 134 ? 10.805 -12.516 4.344 1 98.94 134 GLU A O 1
ATOM 1076 N N . ALA A 1 135 ? 12.219 -13.609 2.979 1 98.88 135 ALA A N 1
ATOM 1077 C CA . ALA A 1 135 ? 13.336 -12.734 3.334 1 98.88 135 ALA A CA 1
ATOM 1078 C C . ALA A 1 135 ? 13.07 -11.297 2.9 1 98.88 135 ALA A C 1
ATOM 1080 O O . ALA A 1 135 ? 13.297 -10.359 3.666 1 98.88 135 ALA A O 1
ATOM 1081 N N . ASN A 1 136 ? 12.578 -11.141 1.648 1 98.88 136 ASN A N 1
ATOM 1082 C CA . ASN A 1 136 ? 12.211 -9.812 1.174 1 98.88 136 ASN A CA 1
ATOM 1083 C C . ASN A 1 136 ? 11.125 -9.18 2.049 1 98.88 136 ASN A C 1
ATOM 1085 O O . ASN A 1 136 ? 11.234 -8.016 2.434 1 98.88 136 ASN A O 1
ATOM 1089 N N . LEU A 1 137 ? 10.078 -9.938 2.359 1 98.88 137 LEU A N 1
ATOM 1090 C CA . LEU A 1 137 ? 8.969 -9.461 3.172 1 98.88 137 LEU A CA 1
ATOM 1091 C C . LEU A 1 137 ? 9.453 -9 4.543 1 98.88 137 LEU A C 1
ATOM 1093 O O . LEU A 1 137 ? 9.031 -7.957 5.043 1 98.88 137 LEU A O 1
ATOM 1097 N N . LYS A 1 138 ? 10.336 -9.766 5.148 1 98.81 138 LYS A N 1
ATOM 1098 C CA . LYS A 1 138 ? 10.875 -9.422 6.461 1 98.81 138 LYS A CA 1
ATOM 1099 C C . LYS A 1 138 ? 11.609 -8.086 6.418 1 98.81 138 LYS A C 1
ATOM 1101 O O . LYS A 1 138 ? 11.484 -7.273 7.34 1 98.81 138 LYS A O 1
ATOM 1106 N N . GLN A 1 139 ? 12.391 -7.895 5.395 1 98.81 139 GLN A N 1
ATOM 1107 C CA . GLN A 1 139 ? 13.086 -6.625 5.223 1 98.81 139 GLN A CA 1
ATOM 1108 C C . GLN A 1 139 ? 12.102 -5.465 5.109 1 98.81 139 GLN A C 1
ATOM 1110 O O . GLN A 1 139 ? 12.352 -4.379 5.637 1 98.81 139 GLN A O 1
ATOM 1115 N N . GLU A 1 140 ? 10.945 -5.664 4.387 1 98.88 140 GLU A N 1
ATOM 1116 C CA . GLU A 1 140 ? 9.961 -4.602 4.227 1 98.88 140 GLU A CA 1
ATOM 1117 C C . GLU A 1 140 ? 9.297 -4.258 5.559 1 98.88 140 GLU A C 1
ATOM 1119 O O . GLU A 1 140 ? 9.039 -3.086 5.844 1 98.88 140 GLU A O 1
ATOM 1124 N N . TYR A 1 141 ? 8.961 -5.277 6.375 1 98.75 141 TYR A N 1
ATOM 1125 C CA . TYR A 1 141 ? 8.43 -5.004 7.707 1 98.75 141 TYR A CA 1
ATOM 1126 C C . TYR A 1 141 ? 9.422 -4.188 8.531 1 98.75 141 TYR A C 1
ATOM 1128 O O . TYR A 1 141 ? 9.039 -3.232 9.211 1 98.75 141 TYR A O 1
ATOM 1136 N N . SER A 1 142 ? 10.641 -4.617 8.508 1 98.62 142 SER A N 1
ATOM 1137 C CA . SER A 1 142 ? 11.688 -3.922 9.258 1 98.62 142 SER A CA 1
ATOM 1138 C C . SER A 1 142 ? 11.82 -2.475 8.797 1 98.62 142 SER A C 1
ATOM 1140 O O . SER A 1 142 ? 11.977 -1.569 9.625 1 98.62 142 SER A O 1
ATOM 1142 N N . ALA A 1 143 ? 11.844 -2.283 7.465 1 98.56 143 ALA A N 1
ATOM 1143 C CA . ALA A 1 143 ? 11.938 -0.934 6.918 1 98.56 143 ALA A CA 1
ATOM 1144 C C . ALA A 1 143 ? 10.758 -0.076 7.355 1 98.56 143 ALA A C 1
ATOM 1146 O O . ALA A 1 143 ? 10.93 1.088 7.727 1 98.56 143 ALA A O 1
ATOM 1147 N N . ASP A 1 144 ? 9.562 -0.623 7.309 1 98.62 144 ASP A N 1
ATOM 1148 C CA . ASP A 1 144 ? 8.375 0.113 7.73 1 98.62 144 ASP A CA 1
ATOM 1149 C C . ASP A 1 144 ? 8.461 0.5 9.203 1 98.62 144 ASP A C 1
ATOM 1151 O O . ASP A 1 144 ? 8.062 1.603 9.586 1 98.62 144 ASP A O 1
ATOM 1155 N N . ASP A 1 145 ? 8.93 -0.43 10.031 1 98.5 145 ASP A N 1
ATOM 1156 C CA . ASP A 1 145 ? 9.117 -0.151 11.453 1 98.5 145 ASP A CA 1
ATOM 1157 C C . ASP A 1 145 ? 10.117 0.987 11.664 1 98.5 145 ASP A C 1
ATOM 1159 O O . ASP A 1 145 ? 9.891 1.874 12.492 1 98.5 145 ASP A O 1
ATOM 1163 N N . LYS A 1 146 ? 11.211 0.932 10.984 1 98.25 146 LYS A N 1
ATOM 1164 C CA . LYS A 1 146 ? 12.227 1.98 11.062 1 98.25 146 LYS A CA 1
ATOM 1165 C C . LYS A 1 146 ? 11.648 3.332 10.656 1 98.25 146 LYS A C 1
ATOM 1167 O O . LYS A 1 146 ? 11.898 4.344 11.312 1 98.25 146 LYS A O 1
ATOM 1172 N N . LEU A 1 147 ? 10.906 3.361 9.539 1 98.62 147 LEU A N 1
ATOM 1173 C CA . LEU A 1 147 ? 10.297 4.594 9.055 1 98.62 147 LEU A CA 1
ATOM 1174 C C . LEU A 1 147 ? 9.297 5.141 10.07 1 98.62 147 LEU A C 1
ATOM 1176 O O . LEU A 1 147 ? 9.188 6.359 10.25 1 98.62 147 LEU A O 1
ATOM 1180 N N . THR A 1 148 ? 8.578 4.227 10.742 1 98.19 148 THR A N 1
ATOM 1181 C CA . THR A 1 148 ? 7.641 4.645 11.781 1 98.19 148 THR A CA 1
ATOM 1182 C C . THR A 1 148 ? 8.375 5.344 12.922 1 98.19 148 THR A C 1
ATOM 1184 O O . THR A 1 148 ? 7.918 6.383 13.414 1 98.19 148 THR A O 1
ATOM 1187 N N . ASN A 1 149 ? 9.469 4.816 13.367 1 97.81 149 ASN A N 1
ATOM 1188 C CA . ASN A 1 149 ? 10.281 5.434 14.414 1 97.81 149 ASN A CA 1
ATOM 1189 C C . ASN A 1 149 ? 10.82 6.789 13.977 1 97.81 149 ASN A C 1
ATOM 1191 O O . ASN A 1 149 ? 10.82 7.746 14.75 1 97.81 149 ASN A O 1
ATOM 1195 N N . LEU A 1 150 ? 11.273 6.914 12.766 1 97.81 150 LEU A N 1
ATOM 1196 C CA . LEU A 1 150 ? 11.797 8.172 12.242 1 97.81 150 LEU A CA 1
ATOM 1197 C C . LEU A 1 150 ? 10.695 9.219 12.141 1 97.81 150 LEU A C 1
ATOM 1199 O O . LEU A 1 150 ? 10.938 10.398 12.383 1 97.81 150 LEU A O 1
ATOM 1203 N N . ALA A 1 151 ? 9.508 8.742 11.703 1 97.25 151 ALA A N 1
ATOM 1204 C CA . ALA A 1 151 ? 8.367 9.648 11.633 1 97.25 151 ALA A CA 1
ATOM 1205 C C . ALA A 1 151 ? 8.062 10.266 12.992 1 97.25 151 ALA A C 1
ATOM 1207 O O . ALA A 1 151 ? 7.809 11.469 13.094 1 97.25 151 ALA A O 1
ATOM 1208 N N . THR A 1 152 ? 8.102 9.398 14.047 1 95.12 152 THR A N 1
ATOM 1209 C CA . THR A 1 152 ? 7.852 9.859 15.406 1 95.12 152 THR A CA 1
ATOM 1210 C C . THR A 1 152 ? 8.891 10.906 15.812 1 95.12 152 THR A C 1
ATOM 1212 O O . THR A 1 152 ? 8.547 11.938 16.391 1 95.12 152 THR A O 1
ATOM 1215 N N . SER A 1 153 ? 10.117 10.656 15.461 1 92.44 153 SER A N 1
ATOM 1216 C CA . SER A 1 153 ? 11.195 11.594 15.773 1 92.44 153 SER A CA 1
ATOM 1217 C C . SER A 1 153 ? 11.008 12.922 15.047 1 92.44 153 SER A C 1
ATOM 1219 O O . SER A 1 153 ? 11.219 13.984 15.625 1 92.44 153 SER A O 1
ATOM 1221 N N . THR A 1 154 ? 10.625 12.844 13.82 1 91.25 154 THR A N 1
ATOM 1222 C CA . THR A 1 154 ? 10.406 14.031 13.008 1 91.25 154 THR A CA 1
ATOM 1223 C C . THR A 1 154 ? 9.258 14.867 13.57 1 91.25 154 THR A C 1
ATOM 1225 O O . THR A 1 154 ? 9.344 16.094 13.633 1 91.25 154 THR A O 1
ATOM 1228 N N . LEU A 1 155 ? 8.234 14.219 13.969 1 90.06 155 LEU A N 1
ATOM 1229 C CA . LEU A 1 155 ? 7.07 14.906 14.516 1 90.06 155 LEU A CA 1
ATOM 1230 C C . LEU A 1 155 ? 7.402 15.547 15.859 1 90.06 155 LEU A C 1
ATOM 1232 O O . LEU A 1 155 ? 6.91 16.625 16.172 1 90.06 155 LEU A O 1
ATOM 1236 N N . ASN A 1 156 ? 8.258 14.883 16.609 1 84.31 156 ASN A N 1
ATOM 1237 C CA . ASN A 1 156 ? 8.695 15.453 17.875 1 84.31 156 ASN A CA 1
ATOM 1238 C C . ASN A 1 156 ? 9.492 16.75 17.672 1 84.31 156 ASN A C 1
ATOM 1240 O O . ASN A 1 156 ? 9.352 17.688 18.438 1 84.31 156 ASN A O 1
ATOM 1244 N N . ARG A 1 157 ? 10.172 16.812 16.609 1 82 157 ARG A N 1
ATOM 1245 C CA . ARG A 1 157 ? 10.93 18.016 16.281 1 82 157 ARG A CA 1
ATOM 1246 C C . ARG A 1 157 ? 10.008 19.141 15.82 1 82 157 ARG A C 1
ATOM 1248 O O . ARG A 1 157 ? 10.219 20.312 16.156 1 82 157 ARG A O 1
ATOM 1255 N N . GLU A 1 158 ? 9.039 18.844 15.094 1 76.5 158 GLU A N 1
ATOM 1256 C CA . GLU A 1 158 ? 8.086 19.828 14.586 1 76.5 158 GLU A CA 1
ATOM 1257 C C . GLU A 1 158 ? 7.258 20.422 15.719 1 76.5 158 GLU A C 1
ATOM 1259 O O . GLU A 1 158 ? 6.895 21.609 15.672 1 76.5 158 GLU A O 1
ATOM 1264 N N . ALA A 1 159 ? 6.973 19.656 16.781 1 76.88 159 ALA A N 1
ATOM 1265 C CA . ALA A 1 159 ? 6.148 20.094 17.906 1 76.88 159 ALA A CA 1
ATOM 1266 C C . ALA A 1 159 ? 6.961 20.922 18.891 1 76.88 159 ALA A C 1
ATOM 1268 O O . ALA A 1 159 ? 6.395 21.641 19.719 1 76.88 159 ALA A O 1
ATOM 1269 N N . ALA A 1 160 ? 8.234 20.641 18.906 1 69 160 ALA A N 1
ATOM 1270 C CA . ALA A 1 160 ? 9.078 21.391 19.828 1 69 160 ALA A CA 1
ATOM 1271 C C . ALA A 1 160 ? 9.266 22.828 19.359 1 69 160 ALA A C 1
ATOM 1273 O O . ALA A 1 160 ? 9.148 23.109 18.156 1 69 160 ALA A O 1
ATOM 1274 N N . MET B 1 1 ? 3.963 23.078 -0.137 1 85.44 1 MET B N 1
ATOM 1275 C CA . MET B 1 1 ? 3.703 22.531 1.189 1 85.44 1 MET B CA 1
ATOM 1276 C C . MET B 1 1 ? 4.77 22.969 2.184 1 85.44 1 MET B C 1
ATOM 1278 O O . MET B 1 1 ? 5.91 22.516 2.125 1 85.44 1 MET B O 1
ATOM 1282 N N . ASN B 1 2 ? 4.324 23.844 3.096 1 89.75 2 ASN B N 1
ATOM 1283 C CA . ASN B 1 2 ? 5.355 24.578 3.826 1 89.75 2 ASN B CA 1
ATOM 1284 C C . ASN B 1 2 ? 5.449 24.125 5.277 1 89.75 2 ASN B C 1
ATOM 1286 O O . ASN B 1 2 ? 6.375 24.5 5.996 1 89.75 2 ASN B O 1
ATOM 1290 N N . ASP B 1 3 ? 4.496 23.422 5.738 1 94.75 3 ASP B N 1
ATOM 1291 C CA . ASP B 1 3 ? 4.535 22.906 7.102 1 94.75 3 ASP B CA 1
ATOM 1292 C C . ASP B 1 3 ? 3.693 21.641 7.23 1 94.75 3 ASP B C 1
ATOM 1294 O O . ASP B 1 3 ? 3.1 21.172 6.254 1 94.75 3 ASP B O 1
ATOM 1298 N N . LEU B 1 4 ? 3.68 21.078 8.414 1 95.88 4 LEU B N 1
ATOM 1299 C CA . LEU B 1 4 ? 2.982 19.828 8.656 1 95.88 4 LEU B CA 1
ATOM 1300 C C . LEU B 1 4 ? 1.488 19.969 8.383 1 95.88 4 LEU B C 1
ATOM 1302 O O . LEU B 1 4 ? 0.847 19.031 7.906 1 95.88 4 LEU B O 1
ATOM 1306 N N . GLU B 1 5 ? 0.979 21.109 8.75 1 96.69 5 GLU B N 1
ATOM 1307 C CA . GLU B 1 5 ? -0.438 21.344 8.492 1 96.69 5 GLU B CA 1
ATOM 1308 C C . GLU B 1 5 ? -0.744 21.297 7 1 96.69 5 GLU B C 1
ATOM 1310 O O . GLU B 1 5 ? -1.744 20.703 6.586 1 96.69 5 GLU B O 1
ATOM 1315 N N . ALA B 1 6 ? 0.065 21.922 6.227 1 96.06 6 ALA B N 1
ATOM 1316 C CA . ALA B 1 6 ? -0.108 21.891 4.777 1 96.06 6 ALA B CA 1
ATOM 1317 C C . ALA B 1 6 ? -0.004 20.453 4.246 1 96.06 6 ALA B C 1
ATOM 1319 O O . ALA B 1 6 ? -0.748 20.078 3.342 1 96.06 6 ALA B O 1
ATOM 1320 N N . LEU B 1 7 ? 0.936 19.734 4.781 1 96.12 7 LEU B N 1
ATOM 1321 C CA . LEU B 1 7 ? 1.085 18.328 4.398 1 96.12 7 LEU B CA 1
ATOM 1322 C C . LEU B 1 7 ? -0.171 17.547 4.742 1 96.12 7 LEU B C 1
ATOM 1324 O O . LEU B 1 7 ? -0.648 16.75 3.93 1 96.12 7 LEU B O 1
ATOM 1328 N N . PHE B 1 8 ? -0.668 17.766 5.961 1 97.94 8 PHE B N 1
ATOM 1329 C CA . PHE B 1 8 ? -1.883 17.094 6.395 1 97.94 8 PHE B CA 1
ATOM 1330 C C . PHE B 1 8 ? -3.039 17.391 5.449 1 97.94 8 PHE B C 1
ATOM 1332 O O . PHE B 1 8 ? -3.754 16.469 5.027 1 97.94 8 PHE B O 1
ATOM 1339 N N . LYS B 1 9 ? -3.205 18.625 5.117 1 97.62 9 LYS B N 1
ATOM 1340 C CA . LYS B 1 9 ? -4.305 19.016 4.246 1 97.62 9 LYS B CA 1
ATOM 1341 C C . LYS B 1 9 ? -4.16 18.406 2.859 1 97.62 9 LYS B C 1
ATOM 1343 O O . LYS B 1 9 ? -5.152 18 2.246 1 97.62 9 LYS B O 1
ATOM 1348 N N . HIS B 1 10 ? -2.979 18.328 2.385 1 96 10 HIS B N 1
ATOM 1349 C CA . HIS B 1 10 ? -2.729 17.688 1.103 1 96 10 HIS B CA 1
ATOM 1350 C C . HIS B 1 10 ? -3.113 16.203 1.146 1 96 10 HIS B C 1
ATOM 1352 O O . HIS B 1 10 ? -3.793 15.711 0.243 1 96 10 HIS B O 1
ATOM 1358 N N . PHE B 1 11 ? -2.695 15.484 2.178 1 97.62 11 PHE B N 1
ATOM 1359 C CA . PHE B 1 11 ? -3.004 14.062 2.32 1 97.62 11 PHE B CA 1
ATOM 1360 C C . PHE B 1 11 ? -4.5 13.852 2.51 1 97.62 11 PHE B C 1
ATOM 1362 O O . PHE B 1 11 ? -5.051 12.844 2.059 1 97.62 11 PHE B O 1
ATOM 1369 N N . LEU B 1 12 ? -5.141 14.789 3.164 1 98.44 12 LEU B N 1
ATOM 1370 C CA . LEU B 1 12 ? -6.59 14.727 3.326 1 98.44 12 LEU B CA 1
ATOM 1371 C C . LEU B 1 12 ? -7.293 14.781 1.974 1 98.44 12 LEU B C 1
ATOM 1373 O O . LEU B 1 12 ? -8.203 14 1.71 1 98.44 12 LEU B O 1
ATOM 1377 N N . ARG B 1 13 ? -6.84 15.656 1.162 1 97.88 13 ARG B N 1
ATOM 1378 C CA . ARG B 1 13 ? -7.414 15.773 -0.175 1 97.88 13 ARG B CA 1
ATOM 1379 C C . ARG B 1 13 ? -7.098 14.547 -1.017 1 97.88 13 ARG B C 1
ATOM 1381 O O . ARG B 1 13 ? -7.934 14.086 -1.796 1 97.88 13 ARG B O 1
ATOM 1388 N N . ASP B 1 14 ? -5.906 14.055 -0.836 1 97.06 14 ASP B N 1
ATOM 1389 C CA . ASP B 1 14 ? -5.457 12.867 -1.562 1 97.06 14 ASP B CA 1
ATOM 1390 C C . ASP B 1 14 ? -6.305 11.648 -1.202 1 97.06 14 ASP B C 1
ATOM 1392 O O . ASP B 1 14 ? -6.777 10.93 -2.086 1 97.06 14 ASP B O 1
ATOM 1396 N N . ILE B 1 15 ? -6.453 11.352 0.076 1 98.5 15 ILE B N 1
ATOM 1397 C CA . ILE B 1 15 ? -7.148 10.148 0.514 1 98.5 15 ILE B CA 1
ATOM 1398 C C . ILE B 1 15 ? -8.641 10.281 0.223 1 98.5 15 ILE B C 1
ATOM 1400 O O . ILE B 1 15 ? -9.32 9.289 -0.032 1 98.5 15 ILE B O 1
ATOM 1404 N N . TYR B 1 16 ? -9.148 11.539 0.237 1 98.69 16 TYR B N 1
ATOM 1405 C CA . TYR B 1 16 ? -10.523 11.773 -0.166 1 98.69 16 TYR B CA 1
ATOM 1406 C C . TYR B 1 16 ? -10.75 11.383 -1.621 1 98.69 16 TYR B C 1
ATOM 1408 O O . TYR B 1 16 ? -11.711 10.688 -1.942 1 98.69 16 TYR B O 1
ATOM 1416 N N . TYR B 1 17 ? -9.867 11.781 -2.482 1 98.38 17 TYR B N 1
ATOM 1417 C CA . TYR B 1 17 ? -9.898 11.375 -3.883 1 98.38 17 TYR B CA 1
ATOM 1418 C C . TYR B 1 17 ? -9.82 9.859 -4.016 1 98.38 17 TYR B C 1
ATOM 1420 O O . TYR B 1 17 ? -10.594 9.258 -4.766 1 98.38 17 TYR B O 1
ATOM 1428 N N . ALA B 1 18 ? -8.906 9.273 -3.283 1 98.44 18 ALA B N 1
ATOM 1429 C CA . ALA B 1 18 ? -8.703 7.828 -3.334 1 98.44 18 ALA B CA 1
ATOM 1430 C C . ALA B 1 18 ? -9.984 7.078 -2.965 1 98.44 18 ALA B C 1
ATOM 1432 O O . ALA B 1 18 ? -10.398 6.156 -3.672 1 98.44 18 ALA B O 1
ATOM 1433 N N . GLU B 1 19 ? -10.625 7.512 -1.917 1 98.75 19 GLU B N 1
ATOM 1434 C CA . GLU B 1 19 ? -11.836 6.836 -1.464 1 98.75 19 GLU B CA 1
ATOM 1435 C C . GLU B 1 19 ? -12.953 6.953 -2.498 1 98.75 19 GLU B C 1
ATOM 1437 O O . GLU B 1 19 ? -13.727 6.012 -2.693 1 98.75 19 GLU B O 1
ATOM 1442 N N . LYS B 1 20 ? -13.031 8.062 -3.098 1 98.44 20 LYS B N 1
ATOM 1443 C CA . LYS B 1 20 ? -14.055 8.242 -4.125 1 98.44 20 LYS B CA 1
ATOM 1444 C C . LYS B 1 20 ? -13.812 7.316 -5.312 1 98.44 20 LYS B C 1
ATOM 1446 O O . LYS B 1 20 ? -14.758 6.75 -5.863 1 98.44 20 LYS B O 1
ATOM 1451 N N . GLN B 1 21 ? -12.562 7.219 -5.719 1 98.44 21 GLN B N 1
ATOM 1452 C CA . GLN B 1 21 ? -12.234 6.301 -6.809 1 98.44 21 GLN B CA 1
ATOM 1453 C C . GLN B 1 21 ? -12.508 4.855 -6.41 1 98.44 21 GLN B C 1
ATOM 1455 O O . GLN B 1 21 ? -13.031 4.074 -7.207 1 98.44 21 GLN B O 1
ATOM 1460 N N . ILE B 1 22 ? -12.156 4.5 -5.191 1 98.69 22 ILE B N 1
ATOM 1461 C CA . ILE B 1 22 ? -12.367 3.143 -4.691 1 98.69 22 ILE B CA 1
ATOM 1462 C C . ILE B 1 22 ? -13.859 2.834 -4.66 1 98.69 22 ILE B C 1
ATOM 1464 O O . ILE B 1 22 ? -14.289 1.761 -5.094 1 98.69 22 ILE B O 1
ATOM 1468 N N . LEU B 1 23 ? -14.633 3.793 -4.18 1 98.69 23 LEU B N 1
ATOM 1469 C CA . LEU B 1 23 ? -16.078 3.637 -4.109 1 98.69 23 LEU B CA 1
ATOM 1470 C C . LEU B 1 23 ? -16.656 3.303 -5.484 1 98.69 23 LEU B C 1
ATOM 1472 O O . LEU B 1 23 ? -17.531 2.443 -5.602 1 98.69 23 LEU B O 1
ATOM 1476 N N . LYS B 1 24 ? -16.141 3.916 -6.508 1 98.06 24 LYS B N 1
ATOM 1477 C CA . LYS B 1 24 ? -16.641 3.723 -7.871 1 98.06 24 LYS B CA 1
ATOM 1478 C C . LYS B 1 24 ? -16.203 2.369 -8.422 1 98.06 24 LYS B C 1
ATOM 1480 O O . LYS B 1 24 ? -16.859 1.816 -9.312 1 98.06 24 LYS B O 1
ATOM 1485 N N . THR B 1 25 ? -15.156 1.869 -7.906 1 98.25 25 THR B N 1
ATOM 1486 C CA . THR B 1 25 ? -14.555 0.665 -8.461 1 98.25 25 THR B CA 1
ATOM 1487 C C . THR B 1 25 ? -15.148 -0.585 -7.816 1 98.25 25 THR B C 1
ATOM 1489 O O . THR B 1 25 ? -15.258 -1.631 -8.461 1 98.25 25 THR B O 1
ATOM 1492 N N . LEU B 1 26 ? -15.562 -0.532 -6.566 1 98.62 26 LEU B N 1
ATOM 1493 C CA . LEU B 1 26 ? -15.953 -1.68 -5.754 1 98.62 26 LEU B CA 1
ATOM 1494 C C . LEU B 1 26 ? -17.125 -2.418 -6.383 1 98.62 26 LEU B C 1
ATOM 1496 O O . LEU B 1 26 ? -17.141 -3.65 -6.422 1 98.62 26 LEU B O 1
ATOM 1500 N N . PRO B 1 27 ? -18.203 -1.717 -6.984 1 98.19 27 PRO B N 1
ATOM 1501 C CA . PRO B 1 27 ? -19.297 -2.447 -7.621 1 98.19 27 PRO B CA 1
ATOM 1502 C C . PRO B 1 27 ? -18.844 -3.273 -8.82 1 98.19 27 PRO B C 1
ATOM 1504 O O . PRO B 1 27 ? -19.359 -4.363 -9.062 1 98.19 27 PRO B O 1
ATOM 1507 N N . LYS B 1 28 ? -17.891 -2.738 -9.586 1 97.75 28 LYS B N 1
ATOM 1508 C CA . LYS B 1 28 ? -17.344 -3.484 -10.711 1 97.75 28 LYS B CA 1
ATOM 1509 C C . LYS B 1 28 ? -16.641 -4.754 -10.242 1 97.75 28 LYS B C 1
ATOM 1511 O O . LYS B 1 28 ? -16.797 -5.816 -10.852 1 97.75 28 LYS B O 1
ATOM 1516 N N . MET B 1 29 ? -15.898 -4.664 -9.18 1 98.19 29 MET B N 1
ATOM 1517 C CA . MET B 1 29 ? -15.219 -5.828 -8.617 1 98.19 29 MET B CA 1
ATOM 1518 C C . MET B 1 29 ? -16.219 -6.859 -8.117 1 98.19 29 MET B C 1
ATOM 1520 O O . MET B 1 29 ? -16.031 -8.062 -8.32 1 98.19 29 MET B O 1
ATOM 1524 N N . ALA B 1 30 ? -17.297 -6.34 -7.484 1 98.44 30 ALA B N 1
ATOM 1525 C CA . ALA B 1 30 ? -18.328 -7.234 -6.98 1 98.44 30 ALA B CA 1
ATOM 1526 C C . ALA B 1 30 ? -18.969 -8.031 -8.117 1 98.44 30 ALA B C 1
ATOM 1528 O O . ALA B 1 30 ? -19.172 -9.234 -8 1 98.44 30 ALA B O 1
ATOM 1529 N N . ARG B 1 31 ? -19.188 -7.371 -9.242 1 97.62 31 ARG B N 1
ATOM 1530 C CA . ARG B 1 31 ? -19.828 -8.016 -10.383 1 97.62 31 ARG B CA 1
ATOM 1531 C C . ARG B 1 31 ? -18.922 -9.07 -11 1 97.62 31 ARG B C 1
ATOM 1533 O O . ARG B 1 31 ? -19.406 -10.062 -11.547 1 97.62 31 ARG B O 1
ATOM 1540 N N . LYS B 1 32 ? -17.703 -8.891 -10.883 1 97.69 32 LYS B N 1
ATOM 1541 C CA . LYS B 1 32 ? -16.734 -9.773 -11.531 1 97.69 32 LYS B CA 1
ATOM 1542 C C . LYS B 1 32 ? -16.359 -10.938 -10.617 1 97.69 32 LYS B C 1
ATOM 1544 O O . LYS B 1 32 ? -15.766 -11.922 -11.062 1 97.69 32 LYS B O 1
ATOM 1549 N N . ALA B 1 33 ? -16.672 -10.812 -9.281 1 97.75 33 ALA B N 1
ATOM 1550 C CA . ALA B 1 33 ? -16.328 -11.859 -8.328 1 97.75 33 ALA B CA 1
ATOM 1551 C C . ALA B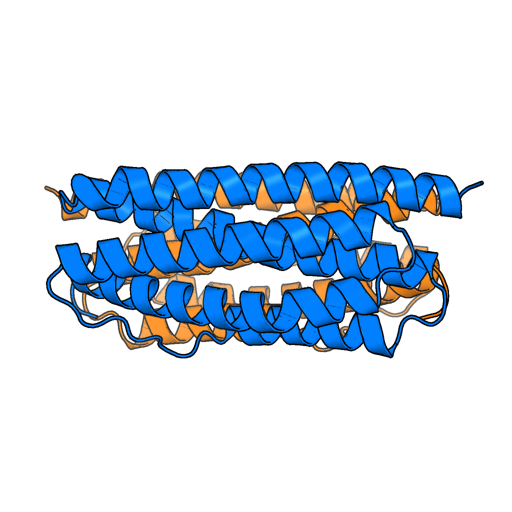 1 33 ? -17.031 -13.172 -8.656 1 97.75 33 ALA B C 1
ATOM 1553 O O . ALA B 1 33 ? -18.219 -13.164 -9.008 1 97.75 33 ALA B O 1
ATOM 1554 N N . ASP B 1 34 ? -16.344 -14.211 -8.648 1 96.12 34 ASP B N 1
ATOM 1555 C CA . ASP B 1 34 ? -16.906 -15.539 -8.867 1 96.12 34 ASP B CA 1
ATOM 1556 C C . ASP B 1 34 ? -17.547 -16.078 -7.594 1 96.12 34 ASP B C 1
ATOM 1558 O O . ASP B 1 34 ? -18.609 -16.703 -7.645 1 96.12 34 ASP B O 1
ATOM 1562 N N . SER B 1 35 ? -16.891 -15.977 -6.496 1 95.81 35 SER B N 1
ATOM 1563 C CA . SER B 1 35 ? -17.406 -16.422 -5.207 1 95.81 35 SER B CA 1
ATOM 1564 C C . SER B 1 35 ? -18.422 -15.43 -4.641 1 95.81 35 SER B C 1
ATOM 1566 O O . SER B 1 35 ? -18.188 -14.219 -4.66 1 95.81 35 SER B O 1
ATOM 1568 N N . ASP B 1 36 ? -19.469 -15.953 -4.055 1 97.38 36 ASP B N 1
ATOM 1569 C CA . ASP B 1 36 ? -20.484 -15.109 -3.416 1 97.38 36 ASP B CA 1
ATOM 1570 C C . ASP B 1 36 ? -19.906 -14.391 -2.197 1 97.38 36 ASP B C 1
ATOM 1572 O O . ASP B 1 36 ? -20.266 -13.25 -1.912 1 97.38 36 ASP B O 1
ATOM 1576 N N . GLU B 1 37 ? -19.047 -15.047 -1.527 1 97.75 37 GLU B N 1
ATOM 1577 C CA . GLU B 1 37 ? -18.438 -14.453 -0.345 1 97.75 37 GLU B CA 1
ATOM 1578 C C . GLU B 1 37 ? -17.594 -13.234 -0.713 1 97.75 37 GLU B C 1
ATOM 1580 O O . GLU B 1 37 ? -17.641 -12.219 -0.015 1 97.75 37 GLU B O 1
ATOM 1585 N N . LEU B 1 38 ? -16.859 -13.352 -1.841 1 98.25 38 LEU B N 1
ATOM 1586 C CA . LEU B 1 38 ? -16.047 -12.219 -2.287 1 98.25 38 LEU B CA 1
ATOM 1587 C C . LEU B 1 38 ? -16.938 -11.078 -2.775 1 98.25 38 LEU B C 1
ATOM 1589 O O . LEU B 1 38 ? -16.656 -9.906 -2.496 1 98.25 38 LEU B O 1
ATOM 1593 N N . LYS B 1 39 ? -17.969 -11.438 -3.492 1 98.44 39 LYS B N 1
ATOM 1594 C CA . LYS B 1 39 ? -18.938 -10.445 -3.922 1 98.44 39 LYS B CA 1
ATOM 1595 C C . LYS B 1 39 ? -19.484 -9.664 -2.732 1 98.44 39 LYS B C 1
ATOM 1597 O O . LYS B 1 39 ? -19.516 -8.43 -2.744 1 98.44 39 LYS B O 1
ATOM 1602 N N . GLU B 1 40 ? -19.875 -10.344 -1.731 1 98.5 40 GLU B N 1
ATOM 1603 C CA . GLU B 1 40 ? -20.453 -9.719 -0.54 1 98.5 40 GLU B CA 1
ATOM 1604 C C . GLU B 1 40 ? -19.422 -8.852 0.177 1 98.5 40 GLU B C 1
ATOM 1606 O O . GLU B 1 40 ? -19.75 -7.805 0.73 1 98.5 40 GLU B O 1
ATOM 1611 N N . ALA B 1 41 ? -18.203 -9.344 0.193 1 98.5 41 ALA B N 1
ATOM 1612 C CA . ALA B 1 41 ? -17.125 -8.57 0.826 1 98.5 41 ALA B CA 1
ATOM 1613 C C . ALA B 1 41 ? -16.953 -7.223 0.141 1 98.5 41 ALA B C 1
ATOM 1615 O O . ALA B 1 41 ? -16.797 -6.195 0.808 1 98.5 41 ALA B O 1
ATOM 1616 N N . PHE B 1 42 ? -16.969 -7.188 -1.202 1 98.81 42 PHE B N 1
ATOM 1617 C CA . PHE B 1 42 ? -16.812 -5.945 -1.949 1 98.81 42 PHE B CA 1
ATOM 1618 C C . PHE B 1 42 ? -18.031 -5.043 -1.733 1 98.81 42 PHE B C 1
ATOM 1620 O O . PHE B 1 42 ? -17.891 -3.828 -1.577 1 98.81 42 PHE B O 1
ATOM 1627 N N . GLU B 1 43 ? -19.188 -5.625 -1.7 1 98.56 43 GLU B N 1
ATOM 1628 C CA . GLU B 1 43 ? -20.406 -4.844 -1.49 1 98.56 43 GLU B CA 1
ATOM 1629 C C . GLU B 1 43 ? -20.438 -4.23 -0.093 1 98.56 43 GLU B C 1
ATOM 1631 O O . GLU B 1 43 ? -20.797 -3.062 0.072 1 98.56 43 GLU B O 1
ATOM 1636 N N . HIS B 1 44 ? -20.078 -5.031 0.845 1 98.5 44 HIS B N 1
ATOM 1637 C CA . HIS B 1 44 ? -20.016 -4.523 2.209 1 98.5 44 HIS B CA 1
ATOM 1638 C C . HIS B 1 44 ? -18.984 -3.406 2.334 1 98.5 44 HIS B C 1
ATOM 1640 O O . HIS B 1 44 ? -19.234 -2.402 3.008 1 98.5 44 HIS B O 1
ATOM 1646 N N . HIS B 1 45 ? -17.812 -3.588 1.698 1 98.75 45 HIS B N 1
ATOM 1647 C CA . HIS B 1 45 ? -16.781 -2.57 1.811 1 98.75 45 HIS B CA 1
ATOM 1648 C C . HIS B 1 45 ? -17.188 -1.284 1.1 1 98.75 45 HIS B C 1
ATOM 1650 O O . HIS B 1 45 ? -16.719 -0.198 1.454 1 98.75 45 HIS B O 1
ATOM 1656 N N . ARG B 1 46 ? -18.016 -1.42 0.053 1 98.62 46 ARG B N 1
ATOM 1657 C CA . ARG B 1 46 ? -18.562 -0.226 -0.588 1 98.62 46 ARG B CA 1
ATOM 1658 C C . ARG B 1 46 ? -19.328 0.634 0.414 1 98.62 46 ARG B C 1
ATOM 1660 O O . ARG B 1 46 ? -19.172 1.857 0.433 1 98.62 46 ARG B O 1
ATOM 1667 N N . GLU B 1 47 ? -20.141 0.011 1.232 1 98.44 47 GLU B N 1
ATOM 1668 C CA . GLU B 1 47 ? -20.875 0.734 2.264 1 98.44 47 GLU B CA 1
ATOM 1669 C C . GLU B 1 47 ? -19.922 1.369 3.277 1 98.44 47 GLU B C 1
ATOM 1671 O O . GLU B 1 47 ? -20.125 2.518 3.682 1 98.44 47 GLU B O 1
ATOM 1676 N N . GLU B 1 48 ? -18.953 0.617 3.648 1 98.75 48 GLU B N 1
ATOM 1677 C CA . GLU B 1 48 ? -17.969 1.156 4.566 1 98.75 48 GLU B CA 1
ATOM 1678 C C . GLU B 1 48 ? -17.25 2.355 3.957 1 98.75 48 GLU B C 1
ATOM 1680 O O . GLU B 1 48 ? -16.969 3.336 4.652 1 98.75 48 GLU B O 1
ATOM 1685 N N . THR B 1 49 ? -16.906 2.248 2.631 1 98.88 49 THR B N 1
ATOM 1686 C CA . THR B 1 49 ? -16.203 3.324 1.944 1 98.88 49 THR B CA 1
ATOM 1687 C C . THR B 1 49 ? -17.047 4.594 1.912 1 98.88 49 THR B C 1
ATOM 1689 O O . THR B 1 49 ? -16.516 5.703 2.02 1 98.88 49 THR B O 1
ATOM 1692 N N . GLU B 1 50 ? -18.359 4.457 1.801 1 98.75 50 GLU B N 1
ATOM 1693 C CA . GLU B 1 50 ? -19.234 5.613 1.893 1 98.75 50 GLU B CA 1
ATOM 1694 C C . GLU B 1 50 ? -19.125 6.293 3.256 1 98.75 50 GLU B C 1
ATOM 1696 O O . GLU B 1 50 ? -19.062 7.52 3.342 1 98.75 50 GLU B O 1
ATOM 1701 N N . GLU B 1 51 ? -19.094 5.477 4.258 1 98.75 51 GLU B N 1
ATOM 1702 C CA . GLU B 1 51 ? -18.922 6.008 5.605 1 98.75 51 GLU B CA 1
ATOM 1703 C C . GLU B 1 51 ? -17.562 6.688 5.762 1 98.75 51 GLU B C 1
ATOM 1705 O O . GLU B 1 51 ? -17.453 7.727 6.41 1 98.75 51 GLU B O 1
ATOM 1710 N N . GLN B 1 52 ? -16.5 6.09 5.223 1 98.88 52 GLN B N 1
ATOM 1711 C CA . GLN B 1 52 ? -15.156 6.672 5.27 1 98.88 52 GLN B CA 1
ATOM 1712 C C . GLN B 1 52 ? -15.133 8.055 4.617 1 98.88 52 GLN B C 1
ATOM 1714 O O . GLN B 1 52 ? -14.516 8.977 5.137 1 98.88 52 GLN B O 1
ATOM 1719 N N . ILE B 1 53 ? -15.82 8.164 3.457 1 98.88 53 ILE B N 1
ATOM 1720 C CA . ILE B 1 53 ? -15.906 9.438 2.752 1 98.88 53 ILE B CA 1
ATOM 1721 C C . ILE B 1 53 ? -16.625 10.461 3.629 1 98.88 53 ILE B C 1
ATOM 1723 O O . ILE B 1 53 ? -16.188 11.609 3.744 1 98.88 53 ILE B O 1
ATOM 1727 N N . GLU B 1 54 ? -17.688 10.086 4.277 1 98.88 54 GLU B N 1
ATOM 1728 C CA . GLU B 1 54 ? -18.406 10.977 5.184 1 98.88 54 GLU B CA 1
ATOM 1729 C C . GLU B 1 54 ? -17.5 11.43 6.328 1 98.88 54 GLU B C 1
ATOM 1731 O O . GLU B 1 54 ? -17.531 12.602 6.715 1 98.88 54 GLU B O 1
ATOM 1736 N N . ASN B 1 55 ? -16.75 10.453 6.914 1 98.88 55 ASN B N 1
ATOM 1737 C CA . ASN B 1 55 ? -15.82 10.805 7.98 1 98.88 55 ASN B CA 1
ATOM 1738 C C . ASN B 1 55 ? -14.781 11.82 7.512 1 98.88 55 ASN B C 1
ATOM 1740 O O . ASN B 1 55 ? -14.461 12.766 8.234 1 98.88 55 ASN B O 1
ATOM 1744 N N . LEU B 1 56 ? -14.273 11.672 6.285 1 98.88 56 LEU B N 1
ATOM 1745 C CA . LEU B 1 56 ? -13.297 12.609 5.738 1 98.88 56 LEU B CA 1
ATOM 1746 C C . LEU B 1 56 ? -13.93 13.984 5.527 1 98.88 56 LEU B C 1
ATOM 1748 O O . LEU B 1 56 ? -13.281 15.008 5.758 1 98.88 56 LEU B O 1
ATOM 1752 N N . GLU B 1 57 ? -15.188 14.008 5.062 1 98.81 57 GLU B N 1
ATOM 1753 C CA . GLU B 1 57 ? -15.883 15.273 4.879 1 98.81 57 GLU B CA 1
ATOM 1754 C C . GLU B 1 57 ? -16.047 16.016 6.203 1 98.81 57 GLU B C 1
ATOM 1756 O O . GLU B 1 57 ? -15.93 17.234 6.262 1 98.81 57 GLU B O 1
ATOM 1761 N N . LYS B 1 58 ? -16.328 15.289 7.293 1 98.88 58 LYS B N 1
ATOM 1762 C CA . LYS B 1 58 ? -16.391 15.898 8.617 1 98.88 58 LYS B CA 1
ATOM 1763 C C . LYS B 1 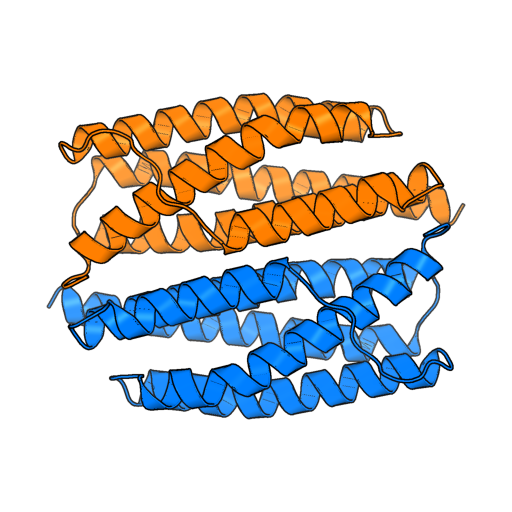58 ? -15.031 16.484 9.008 1 98.88 58 LYS B C 1
ATOM 1765 O O . LYS B 1 58 ? -14.961 17.547 9.641 1 98.88 58 LYS B O 1
ATOM 1770 N N . VAL B 1 59 ? -13.953 15.836 8.656 1 98.81 59 VAL B N 1
ATOM 1771 C CA . VAL B 1 59 ? -12.617 16.344 8.953 1 98.81 59 VAL B CA 1
ATOM 1772 C C . VAL B 1 59 ? -12.391 17.656 8.18 1 98.81 59 VAL B C 1
ATOM 1774 O O . VAL B 1 59 ? -11.875 18.625 8.734 1 98.81 59 VAL B O 1
ATOM 1777 N N . PHE B 1 60 ? -12.766 17.641 6.832 1 98.75 60 PHE B N 1
ATOM 1778 C CA . PHE B 1 60 ? -12.688 18.875 6.059 1 98.75 60 PHE B CA 1
ATOM 1779 C C . PHE B 1 60 ? -13.422 20.016 6.766 1 98.75 60 PHE B C 1
ATOM 1781 O O . PHE B 1 60 ? -12.875 21.109 6.918 1 98.75 60 PHE B O 1
ATOM 1788 N N . GLU B 1 61 ? -14.602 19.719 7.207 1 98.44 61 GLU B N 1
ATOM 1789 C CA . GLU B 1 61 ? -15.438 20.734 7.852 1 98.44 61 GLU B CA 1
ATOM 1790 C C . GLU B 1 61 ? -14.789 21.25 9.133 1 98.44 61 GLU B C 1
ATOM 1792 O O . GLU B 1 61 ? -14.781 22.453 9.383 1 98.44 61 GLU B O 1
ATOM 1797 N N . GLN B 1 62 ? -14.281 20.359 9.891 1 97.88 62 GLN B N 1
ATOM 1798 C CA . GLN B 1 62 ? -13.633 20.719 11.141 1 97.88 62 GLN B CA 1
ATOM 1799 C C . GLN B 1 62 ? -12.438 21.641 10.898 1 97.88 62 GLN B C 1
ATOM 1801 O O . GLN B 1 62 ? -12.078 22.453 11.758 1 97.88 62 GLN B O 1
ATOM 1806 N N . LEU B 1 63 ? -11.859 21.547 9.75 1 97.25 63 LEU B N 1
ATOM 1807 C CA . LEU B 1 63 ? -10.688 22.344 9.414 1 97.25 63 LEU B CA 1
ATOM 1808 C C . LEU B 1 63 ? -11.078 23.578 8.625 1 97.25 63 LEU B C 1
ATOM 1810 O O . LEU B 1 63 ? -10.211 24.328 8.172 1 97.25 63 LEU B O 1
ATOM 1814 N N . GLY B 1 64 ? -12.375 23.766 8.398 1 97.5 64 GLY B N 1
ATOM 1815 C CA . GLY B 1 64 ? -12.859 24.906 7.645 1 97.5 64 GLY B CA 1
ATOM 1816 C C . GLY B 1 64 ? -12.555 24.812 6.16 1 97.5 64 GLY B C 1
ATOM 1817 O O . GLY B 1 64 ? -12.375 25.844 5.496 1 97.5 64 GLY B O 1
ATOM 1818 N N . LEU B 1 65 ? -12.414 23.625 5.684 1 97.62 65 LEU B N 1
ATOM 1819 C CA . LEU B 1 65 ? -12.086 23.391 4.281 1 97.62 65 LEU B CA 1
ATOM 1820 C C . LEU B 1 65 ? -13.273 22.797 3.533 1 97.62 65 LEU B C 1
ATOM 1822 O O . LEU B 1 65 ? -14.062 22.047 4.105 1 97.62 65 LEU B O 1
ATOM 1826 N N . LYS B 1 66 ? -13.391 23.156 2.301 1 97.62 66 LYS B N 1
ATOM 1827 C CA . LYS B 1 66 ? -14.312 22.438 1.421 1 97.62 66 LYS B CA 1
ATOM 1828 C C . LYS B 1 66 ? -13.75 21.094 1.006 1 97.62 66 LYS B C 1
ATOM 1830 O O . LYS B 1 66 ? -12.57 20.984 0.658 1 97.62 66 LYS B O 1
ATOM 1835 N N . ALA B 1 67 ? -14.594 20.125 1.033 1 97.06 67 ALA B N 1
ATOM 1836 C CA . ALA B 1 67 ? -14.156 18.781 0.646 1 97.06 67 ALA B CA 1
ATOM 1837 C C . ALA B 1 67 ? -13.875 18.703 -0.853 1 97.06 67 ALA B C 1
ATOM 1839 O O . ALA B 1 67 ? -14.789 18.859 -1.67 1 97.06 67 ALA B O 1
ATOM 1840 N N . ARG B 1 68 ? -12.625 18.594 -1.187 1 96 68 ARG B N 1
ATOM 1841 C CA . ARG B 1 68 ? -12.18 18.438 -2.568 1 96 68 ARG B CA 1
ATOM 1842 C C . ARG B 1 68 ? -10.961 17.531 -2.652 1 96 68 ARG B C 1
ATOM 1844 O O . ARG B 1 68 ? -10.047 17.625 -1.831 1 96 68 ARG B O 1
ATOM 1851 N N . GLY B 1 69 ? -11.086 16.703 -3.621 1 92.94 69 GLY B N 1
ATOM 1852 C CA . GLY B 1 69 ? -9.977 15.789 -3.811 1 92.94 69 GLY B CA 1
ATOM 1853 C C . GLY B 1 69 ? -8.898 16.344 -4.727 1 92.94 69 GLY B C 1
ATOM 1854 O O . GLY B 1 69 ? -9.156 17.25 -5.527 1 92.94 69 GLY B O 1
ATOM 1855 N N . VAL B 1 70 ? -7.703 15.852 -4.523 1 90.44 70 VAL B N 1
ATOM 1856 C CA . VAL B 1 70 ? -6.617 16 -5.484 1 90.44 70 VAL B CA 1
ATOM 1857 C C . VAL B 1 70 ? -6.219 14.633 -6.035 1 90.44 70 VAL B C 1
ATOM 1859 O O . VAL B 1 70 ? -6.277 13.625 -5.324 1 90.44 70 VAL B O 1
ATOM 1862 N N . THR B 1 71 ? -5.887 14.68 -7.297 1 90.5 71 THR B N 1
ATOM 1863 C CA . THR B 1 71 ? -5.531 13.414 -7.93 1 90.5 71 THR B CA 1
ATOM 1864 C C . THR B 1 71 ? -4.438 12.703 -7.137 1 90.5 71 THR B C 1
ATOM 1866 O O . THR B 1 71 ? -3.461 13.32 -6.719 1 90.5 71 THR B O 1
ATOM 1869 N N . CYS B 1 72 ? -4.699 11.484 -6.938 1 90.12 72 CYS B N 1
ATOM 1870 C CA . CYS B 1 72 ? -3.744 10.594 -6.285 1 90.12 72 CYS B CA 1
ATOM 1871 C C . CYS B 1 72 ? -3.236 9.531 -7.254 1 90.12 72 CYS B C 1
ATOM 1873 O O . CYS B 1 72 ? -3.932 8.555 -7.523 1 90.12 72 CYS B O 1
ATOM 1875 N N . GLU B 1 73 ? -2.031 9.688 -7.66 1 93.38 73 GLU B N 1
ATOM 1876 C CA . GLU B 1 73 ? -1.468 8.805 -8.68 1 93.38 73 GLU B CA 1
ATOM 1877 C C . GLU B 1 73 ? -1.339 7.375 -8.156 1 93.38 73 GLU B C 1
ATOM 1879 O O . GLU B 1 73 ? -1.491 6.418 -8.922 1 93.38 73 GLU B O 1
ATOM 1884 N N . ALA B 1 74 ? -1.064 7.262 -6.895 1 95.62 74 ALA B N 1
ATOM 1885 C CA . ALA B 1 74 ? -0.878 5.941 -6.301 1 95.62 74 ALA B CA 1
ATOM 1886 C C . ALA B 1 74 ? -2.152 5.105 -6.41 1 95.62 74 ALA B C 1
ATOM 1888 O O . ALA B 1 74 ? -2.123 3.982 -6.914 1 95.62 74 ALA B O 1
ATOM 1889 N N . ILE B 1 75 ? -3.318 5.68 -6.031 1 97.69 75 ILE B N 1
ATOM 1890 C CA . ILE B 1 75 ? -4.559 4.914 -6.035 1 97.69 75 ILE B CA 1
ATOM 1891 C C . ILE B 1 75 ? -4.984 4.633 -7.477 1 97.69 75 ILE B C 1
ATOM 1893 O O . ILE B 1 75 ? -5.547 3.574 -7.766 1 97.69 75 ILE B O 1
ATOM 1897 N N . GLN B 1 76 ? -4.711 5.578 -8.367 1 96.69 76 GLN B N 1
ATOM 1898 C CA . GLN B 1 76 ? -5 5.34 -9.781 1 96.69 76 GLN B CA 1
ATOM 1899 C C . GLN B 1 76 ? -4.207 4.148 -10.312 1 96.69 76 GLN B C 1
ATOM 1901 O O . GLN B 1 76 ? -4.746 3.305 -11.023 1 96.69 76 GLN B O 1
ATOM 1906 N N . GLY B 1 77 ? -2.949 4.125 -9.961 1 96.5 77 GLY B N 1
ATOM 1907 C CA . GLY B 1 77 ? -2.125 3.002 -10.375 1 96.5 77 GLY B CA 1
ATOM 1908 C C . GLY B 1 77 ? -2.584 1.679 -9.797 1 96.5 77 GLY B C 1
ATOM 1909 O O . GLY B 1 77 ? -2.617 0.663 -10.492 1 96.5 77 GLY B O 1
ATOM 1910 N N . ILE B 1 78 ? -2.961 1.635 -8.547 1 97.5 78 ILE B N 1
ATOM 1911 C CA . ILE B 1 78 ? -3.408 0.427 -7.859 1 97.5 78 ILE B CA 1
ATOM 1912 C C . ILE B 1 78 ? -4.711 -0.066 -8.484 1 97.5 78 ILE B C 1
ATOM 1914 O O . ILE B 1 78 ? -4.863 -1.26 -8.758 1 97.5 78 ILE B O 1
ATOM 1918 N N . ILE B 1 79 ? -5.633 0.878 -8.742 1 97.5 79 ILE B N 1
ATOM 1919 C CA . ILE B 1 79 ? -6.918 0.533 -9.336 1 97.5 79 ILE B CA 1
ATOM 1920 C C . ILE B 1 79 ? -6.707 -0.006 -10.75 1 97.5 79 ILE B C 1
ATOM 1922 O O . ILE B 1 79 ? -7.367 -0.962 -11.164 1 97.5 79 ILE B O 1
ATOM 1926 N N . GLU B 1 80 ? -5.785 0.626 -11.461 1 96.38 80 GLU B N 1
ATOM 1927 C CA . GLU B 1 80 ? -5.477 0.153 -12.805 1 96.38 80 GLU B CA 1
ATOM 1928 C C . GLU B 1 80 ? -4.977 -1.287 -12.781 1 96.38 80 GLU B C 1
ATOM 1930 O O . GLU B 1 80 ? -5.324 -2.086 -13.656 1 96.38 80 GLU B O 1
ATOM 1935 N N . GLU B 1 81 ? -4.184 -1.664 -11.852 1 94.75 81 GLU B N 1
ATOM 1936 C CA . GLU B 1 81 ? -3.721 -3.041 -11.711 1 94.75 81 GLU B CA 1
ATOM 1937 C C . GLU B 1 81 ? -4.891 -3.996 -11.5 1 94.75 81 GLU B C 1
ATOM 1939 O O . GLU B 1 81 ? -4.922 -5.09 -12.062 1 94.75 81 GLU B O 1
ATOM 1944 N N . GLY B 1 82 ? -5.82 -3.57 -10.648 1 95.25 82 GLY B N 1
ATOM 1945 C CA . GLY B 1 82 ? -7.012 -4.375 -10.43 1 95.25 82 GLY B CA 1
ATOM 1946 C C . GLY B 1 82 ? -7.828 -4.582 -11.688 1 95.25 82 GLY B C 1
ATOM 1947 O O . GLY B 1 82 ? -8.312 -5.688 -11.945 1 95.25 82 GLY B O 1
ATOM 1948 N N . LYS B 1 83 ? -7.961 -3.535 -12.453 1 96.38 83 LYS B N 1
ATOM 1949 C CA . LYS B 1 83 ? -8.695 -3.617 -13.711 1 96.38 83 LYS B CA 1
ATOM 1950 C C . LYS B 1 83 ? -8.031 -4.605 -14.664 1 96.38 83 LYS B C 1
ATOM 1952 O O . LYS B 1 83 ? -8.711 -5.391 -15.328 1 96.38 83 LYS B O 1
ATOM 1957 N N . GLU B 1 84 ? -6.727 -4.52 -14.734 1 95 84 GLU B N 1
ATOM 1958 C CA . GLU B 1 84 ? -5.988 -5.445 -15.586 1 95 84 GLU B CA 1
ATOM 1959 C C . GLU B 1 84 ? -6.242 -6.895 -15.188 1 95 84 GLU B C 1
ATOM 1961 O O . GLU B 1 84 ? -6.43 -7.758 -16.047 1 95 84 GLU B O 1
ATOM 1966 N N . ILE B 1 85 ? -6.238 -7.172 -13.945 1 94.56 85 ILE B N 1
ATOM 1967 C CA . ILE B 1 85 ? -6.484 -8.516 -13.43 1 94.56 85 ILE B CA 1
ATOM 1968 C C . ILE B 1 85 ? -7.887 -8.969 -13.836 1 94.56 85 ILE B C 1
ATOM 1970 O O . ILE B 1 85 ? -8.062 -10.078 -14.344 1 94.56 85 ILE B O 1
ATOM 1974 N N . MET B 1 86 ? -8.867 -8.141 -13.633 1 95.62 86 MET B N 1
ATOM 1975 C CA . MET B 1 86 ? -10.25 -8.477 -13.938 1 95.62 86 MET B CA 1
ATOM 1976 C C . MET B 1 86 ? -10.43 -8.758 -15.43 1 95.62 86 MET B C 1
ATOM 1978 O O . MET B 1 86 ? -11.25 -9.594 -15.812 1 95.62 86 MET B O 1
ATOM 1982 N N . GLU B 1 87 ? -9.664 -8.102 -16.25 1 95.5 87 GLU B N 1
ATOM 1983 C CA . GLU B 1 87 ? -9.781 -8.242 -17.703 1 95.5 87 GLU B CA 1
ATOM 1984 C C . GLU B 1 87 ? -9.008 -9.461 -18.203 1 95.5 87 GLU B C 1
ATOM 1986 O O . GLU B 1 87 ? -9.43 -10.109 -19.172 1 95.5 87 GLU B O 1
ATOM 1991 N N . GLU B 1 88 ? -7.941 -9.758 -17.516 1 95.06 88 GLU B N 1
ATOM 1992 C CA . GLU B 1 88 ? -7.02 -10.734 -18.094 1 95.06 88 GLU B CA 1
ATOM 1993 C C . GLU B 1 88 ? -7.203 -12.109 -17.453 1 95.06 88 GLU B C 1
ATOM 1995 O O . GLU B 1 88 ? -6.789 -13.117 -18.031 1 95.06 88 GLU B O 1
ATOM 2000 N N . ALA B 1 89 ? -7.703 -12.148 -16.25 1 93.38 89 ALA B N 1
ATOM 2001 C CA . ALA B 1 89 ? -7.926 -13.445 -15.617 1 93.38 89 ALA B CA 1
ATOM 2002 C C . ALA B 1 89 ? -9.133 -14.156 -16.234 1 93.38 89 ALA B C 1
ATOM 2004 O O . ALA B 1 89 ? -10.234 -13.602 -16.266 1 93.38 89 ALA B O 1
ATOM 2005 N N . GLU B 1 90 ? -8.953 -15.305 -16.734 1 88.56 90 GLU B N 1
ATOM 2006 C CA . GLU B 1 90 ? -9.984 -16 -17.484 1 88.56 90 GLU B CA 1
ATOM 2007 C C . GLU B 1 90 ? -10.758 -16.969 -16.594 1 88.56 90 GLU B C 1
ATOM 2009 O O . GLU B 1 90 ? -11.961 -17.172 -16.781 1 88.56 90 GLU B O 1
ATOM 2014 N N . ASP B 1 91 ? -10.102 -17.562 -15.625 1 91.69 91 ASP B N 1
ATOM 2015 C CA . ASP B 1 91 ? -10.695 -18.516 -14.695 1 91.69 91 ASP B CA 1
ATOM 2016 C C . ASP B 1 91 ? -11.219 -17.812 -13.445 1 91.69 91 ASP B C 1
ATOM 2018 O O . ASP B 1 91 ? -10.594 -16.875 -12.953 1 91.69 91 ASP B O 1
ATOM 2022 N N . GLY B 1 92 ? -12.375 -18.266 -12.977 1 93.75 92 GLY B N 1
ATOM 2023 C CA . GLY B 1 92 ? -13.039 -17.625 -11.852 1 93.75 92 GLY B CA 1
ATOM 2024 C C . GLY B 1 92 ? -12.188 -17.578 -10.602 1 93.75 92 GLY B C 1
ATOM 2025 O O . GLY B 1 92 ? -12.055 -16.531 -9.969 1 93.75 92 GLY B O 1
ATOM 2026 N N . ASP B 1 93 ? -11.602 -18.688 -10.227 1 94.31 93 ASP B N 1
ATOM 2027 C CA . ASP B 1 93 ? -10.781 -18.75 -9.016 1 94.31 93 ASP B CA 1
ATOM 2028 C C . ASP B 1 93 ? -9.531 -17.891 -9.156 1 94.31 93 ASP B C 1
ATOM 2030 O O . ASP B 1 93 ? -9.117 -17.234 -8.203 1 94.31 93 ASP B O 1
ATOM 2034 N N . THR B 1 94 ? -8.961 -17.938 -10.344 1 95.38 94 THR B N 1
ATOM 2035 C CA . THR B 1 94 ? -7.785 -17.109 -10.609 1 95.38 94 THR B CA 1
ATOM 2036 C C . THR B 1 94 ? -8.141 -15.625 -10.555 1 95.38 94 THR B C 1
ATOM 2038 O O . THR B 1 94 ? -7.41 -14.828 -9.969 1 95.38 94 THR B O 1
ATOM 2041 N N . ARG B 1 95 ? -9.242 -15.297 -11.156 1 96.88 95 ARG B N 1
ATOM 2042 C CA . ARG B 1 95 ? -9.711 -13.914 -11.133 1 96.88 95 ARG B CA 1
ATOM 2043 C C . ARG B 1 95 ? -9.969 -13.453 -9.695 1 96.88 95 ARG B C 1
ATOM 2045 O O . ARG B 1 95 ? -9.57 -12.352 -9.312 1 96.88 95 ARG B O 1
ATOM 2052 N N . ASP B 1 96 ? -10.633 -14.328 -8.914 1 97.69 96 ASP B N 1
ATOM 2053 C CA . ASP B 1 96 ? -10.898 -14 -7.52 1 97.69 96 ASP B CA 1
ATOM 2054 C C . ASP B 1 96 ? -9.602 -13.781 -6.75 1 97.69 96 ASP B C 1
ATOM 2056 O O . ASP B 1 96 ? -9.469 -12.812 -5.996 1 97.69 96 ASP B O 1
ATOM 2060 N N . ALA B 1 97 ? -8.633 -14.664 -6.938 1 97.56 97 ALA B N 1
ATOM 2061 C CA . ALA B 1 97 ? -7.352 -14.531 -6.254 1 97.56 97 ALA B CA 1
ATOM 2062 C C . ALA B 1 97 ? -6.664 -13.219 -6.621 1 97.56 97 ALA B C 1
ATOM 2064 O O . ALA B 1 97 ? -6.137 -12.523 -5.754 1 97.56 97 ALA B O 1
ATOM 2065 N N . GLY B 1 98 ? -6.727 -12.914 -7.891 1 97.44 98 GLY B N 1
ATOM 2066 C CA . GLY B 1 98 ? -6.141 -11.672 -8.352 1 97.44 98 GLY B CA 1
ATOM 2067 C C . GLY B 1 98 ? -6.855 -10.438 -7.824 1 97.44 98 GLY B C 1
ATOM 2068 O O . GLY B 1 98 ? -6.211 -9.461 -7.449 1 97.44 98 GLY B O 1
ATOM 2069 N N . MET B 1 99 ? -8.164 -10.477 -7.797 1 97.94 99 MET B N 1
ATOM 2070 C CA . MET B 1 99 ? -8.945 -9.344 -7.297 1 97.94 99 MET B CA 1
ATOM 2071 C C . MET B 1 99 ? -8.711 -9.141 -5.805 1 97.94 99 MET B C 1
ATOM 2073 O O . MET B 1 99 ? -8.648 -8 -5.336 1 97.94 99 MET B O 1
ATOM 2077 N N . ILE B 1 100 ? -8.594 -10.234 -5.059 1 98.56 100 ILE B N 1
ATOM 2078 C CA . ILE B 1 100 ? -8.289 -10.133 -3.637 1 98.56 100 ILE B CA 1
ATOM 2079 C C . ILE B 1 100 ? -6.93 -9.461 -3.447 1 98.56 100 ILE B C 1
ATOM 2081 O O . ILE B 1 100 ? -6.789 -8.547 -2.627 1 98.56 100 ILE B O 1
ATOM 2085 N N . ALA B 1 101 ? -5.945 -9.875 -4.234 1 98.06 101 ALA B N 1
ATOM 2086 C CA . ALA B 1 101 ? -4.617 -9.273 -4.156 1 98.06 101 ALA B CA 1
ATOM 2087 C C . ALA B 1 101 ? -4.664 -7.785 -4.473 1 98.06 101 ALA B C 1
ATOM 2089 O O . ALA B 1 101 ? -4.02 -6.977 -3.801 1 98.06 101 ALA B O 1
ATOM 2090 N N . ALA B 1 102 ? -5.402 -7.395 -5.5 1 97.75 102 ALA B N 1
ATOM 2091 C CA . ALA B 1 102 ? -5.555 -5.992 -5.875 1 97.75 102 ALA B CA 1
ATOM 2092 C C . ALA B 1 102 ? -6.23 -5.199 -4.758 1 97.75 102 ALA B C 1
ATOM 2094 O O . ALA B 1 102 ? -5.805 -4.086 -4.438 1 97.75 102 ALA B O 1
ATOM 2095 N N . ALA B 1 103 ? -7.273 -5.766 -4.172 1 98.62 103 ALA B N 1
ATOM 2096 C CA . ALA B 1 103 ? -7.984 -5.113 -3.074 1 98.62 103 ALA B CA 1
ATOM 2097 C C . ALA B 1 103 ? -7.078 -4.941 -1.858 1 98.62 103 ALA B C 1
ATOM 2099 O O . ALA B 1 103 ? -7.141 -3.918 -1.17 1 98.62 103 ALA B O 1
ATOM 2100 N N . GLN B 1 104 ? -6.246 -5.934 -1.604 1 98.62 104 GLN B N 1
ATOM 2101 C CA . GLN B 1 104 ? -5.324 -5.832 -0.478 1 98.62 104 GLN B CA 1
ATOM 2102 C C . GLN B 1 104 ? -4.305 -4.719 -0.699 1 98.62 104 GLN B C 1
ATOM 2104 O O . GLN B 1 104 ? -3.889 -4.055 0.251 1 98.62 104 GLN B O 1
ATOM 2109 N N . ALA B 1 105 ? -3.883 -4.496 -1.919 1 98.38 105 ALA B N 1
ATOM 2110 C CA . ALA B 1 105 ? -3.006 -3.363 -2.203 1 98.38 105 ALA B CA 1
ATOM 2111 C C . ALA B 1 105 ? -3.686 -2.043 -1.852 1 98.38 105 ALA B C 1
ATOM 2113 O O . ALA B 1 105 ? -3.057 -1.144 -1.291 1 98.38 105 ALA B O 1
ATOM 2114 N N . VAL B 1 106 ? -4.969 -1.915 -2.154 1 98.69 106 VAL B N 1
ATOM 2115 C CA . VAL B 1 106 ? -5.742 -0.731 -1.797 1 98.69 106 VAL B CA 1
ATOM 2116 C C . VAL B 1 106 ? -5.766 -0.566 -0.279 1 98.69 106 VAL B C 1
ATOM 2118 O O . VAL B 1 106 ? -5.469 0.514 0.239 1 98.69 106 VAL B O 1
ATOM 2121 N N . GLU B 1 107 ? -6.098 -1.657 0.421 1 98.81 107 GLU B N 1
ATOM 2122 C CA . GLU B 1 107 ? -6.191 -1.586 1.876 1 98.81 107 GLU B CA 1
ATOM 2123 C C . GLU B 1 107 ? -4.852 -1.196 2.496 1 98.81 107 GLU B C 1
ATOM 2125 O O . GLU B 1 107 ? -4.805 -0.397 3.434 1 98.81 107 GLU B O 1
ATOM 2130 N N . HIS B 1 108 ? -3.803 -1.756 2.035 1 98.75 108 HIS B N 1
ATOM 2131 C CA . HIS B 1 108 ? -2.492 -1.438 2.592 1 98.75 108 HIS B CA 1
ATOM 2132 C C . HIS B 1 108 ? -2.109 0.011 2.311 1 98.75 108 HIS B C 1
ATOM 2134 O O . HIS B 1 108 ? -1.482 0.665 3.146 1 98.75 108 HIS B O 1
ATOM 2140 N N . TYR B 1 109 ? -2.455 0.501 1.13 1 98.62 109 TYR B N 1
ATOM 2141 C CA . TYR B 1 109 ? -2.256 1.922 0.864 1 98.62 109 TYR B CA 1
ATOM 2142 C C . TYR B 1 109 ? -3.027 2.777 1.861 1 98.62 109 TYR B C 1
ATOM 2144 O O . TYR B 1 109 ? -2.475 3.709 2.449 1 98.62 109 TYR B O 1
ATOM 2152 N N . GLU B 1 110 ? -4.273 2.453 2.08 1 98.81 110 GLU B N 1
ATOM 2153 C CA . GLU B 1 110 ? -5.121 3.205 2.998 1 98.81 110 GLU B CA 1
ATOM 2154 C C . GLU B 1 110 ? -4.617 3.092 4.434 1 98.81 110 GLU B C 1
ATOM 2156 O O . GLU B 1 110 ? -4.609 4.078 5.176 1 98.81 110 GLU B O 1
ATOM 2161 N N . ILE B 1 111 ? -4.203 1.901 4.82 1 98.81 111 ILE B N 1
ATOM 2162 C CA . ILE B 1 111 ? -3.709 1.676 6.172 1 98.81 111 ILE B CA 1
ATOM 2163 C C . ILE B 1 111 ? -2.523 2.596 6.449 1 98.81 111 ILE B C 1
ATOM 2165 O O . ILE B 1 111 ? -2.473 3.26 7.484 1 98.81 111 ILE B O 1
ATOM 2169 N N . THR B 1 112 ? -1.6 2.686 5.473 1 98.5 112 THR B N 1
ATOM 2170 C CA . THR B 1 112 ? -0.428 3.531 5.68 1 98.5 112 THR B CA 1
ATOM 2171 C C . THR B 1 112 ? -0.818 5.008 5.684 1 98.5 112 THR B C 1
ATOM 2173 O O . THR B 1 112 ? -0.302 5.789 6.484 1 98.5 112 THR B O 1
ATOM 2176 N N . ARG B 1 113 ? -1.749 5.402 4.867 1 98.44 113 ARG B N 1
ATOM 2177 C CA . ARG B 1 113 ? -2.154 6.801 4.77 1 98.44 113 ARG B CA 1
ATOM 2178 C C . ARG B 1 113 ? -2.896 7.242 6.023 1 98.44 113 ARG B C 1
ATOM 2180 O O . ARG B 1 113 ? -2.574 8.281 6.605 1 98.44 113 ARG B O 1
ATOM 2187 N N . TYR B 1 114 ? -3.873 6.453 6.438 1 98.81 114 TYR B N 1
ATOM 2188 C CA . TYR B 1 114 ? -4.613 6.812 7.641 1 98.81 114 TYR B CA 1
ATOM 2189 C C . TYR B 1 114 ? -3.705 6.801 8.867 1 98.81 114 TYR B C 1
ATOM 2191 O O . TYR B 1 114 ? -3.822 7.66 9.742 1 98.81 114 TYR B O 1
ATOM 2199 N N . GLY B 1 115 ? -2.789 5.785 8.961 1 98.56 115 GLY B N 1
ATOM 2200 C CA . GLY B 1 115 ? -1.831 5.789 10.055 1 98.56 115 GLY B CA 1
ATOM 2201 C C . GLY B 1 115 ? -1.021 7.07 10.133 1 98.56 115 GLY B C 1
ATOM 2202 O O . GLY B 1 115 ? -0.9 7.672 11.203 1 98.56 115 GLY B O 1
ATOM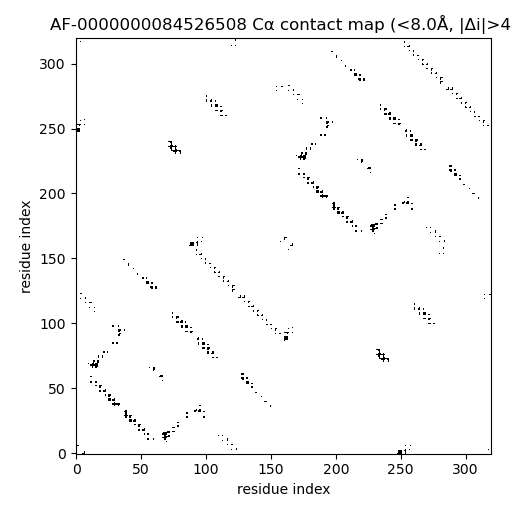 2203 N N . THR B 1 116 ? -0.518 7.512 9.008 1 98.44 116 THR B N 1
ATOM 2204 C CA . THR B 1 116 ? 0.272 8.734 8.906 1 98.44 116 THR B CA 1
ATOM 2205 C C . THR B 1 116 ? -0.562 9.953 9.289 1 98.44 116 THR B C 1
ATOM 2207 O O . THR B 1 116 ? -0.13 10.773 10.094 1 98.44 116 THR B O 1
ATOM 2210 N N . MET B 1 117 ? -1.762 10.023 8.82 1 98.62 117 MET B N 1
ATOM 2211 C CA . MET B 1 117 ? -2.611 11.188 9.047 1 98.62 117 MET B CA 1
ATOM 2212 C C . MET B 1 117 ? -3.039 11.273 10.508 1 98.62 117 MET B C 1
ATOM 2214 O O . MET B 1 117 ? -3.186 12.367 11.055 1 98.62 117 MET B O 1
ATOM 2218 N N . ILE B 1 118 ? -3.254 10.133 11.133 1 98.81 118 ILE B N 1
ATOM 2219 C CA . ILE B 1 118 ? -3.615 10.109 12.547 1 98.81 118 ILE B CA 1
ATOM 2220 C C . ILE B 1 118 ? -2.469 10.68 13.383 1 98.81 118 ILE B C 1
ATOM 2222 O O . ILE B 1 118 ? -2.686 11.531 14.25 1 98.81 118 ILE B O 1
ATOM 2226 N N . ALA B 1 119 ? -1.239 10.258 13.094 1 98.25 119 ALA B N 1
ATOM 2227 C CA . ALA B 1 119 ? -0.07 10.766 13.805 1 98.25 119 ALA B CA 1
ATOM 2228 C C . ALA B 1 119 ? 0.076 12.273 13.617 1 98.25 119 ALA B C 1
ATOM 2230 O O . ALA B 1 119 ? 0.339 13.008 14.578 1 98.25 119 ALA B O 1
ATOM 2231 N N . TRP B 1 120 ? -0.134 12.766 12.398 1 98.25 120 TRP B N 1
ATOM 2232 C CA . TRP B 1 120 ? -0.026 14.188 12.109 1 98.25 120 TRP B CA 1
ATOM 2233 C C . TRP B 1 120 ? -1.138 14.977 12.797 1 98.25 120 TRP B C 1
ATOM 2235 O O . TRP B 1 120 ? -0.899 16.047 13.344 1 98.25 120 TRP B O 1
ATOM 2245 N N . ALA B 1 121 ? -2.342 14.398 12.734 1 98.5 121 ALA B N 1
ATOM 2246 C CA . ALA B 1 121 ? -3.479 15.062 13.367 1 98.5 121 ALA B CA 1
ATOM 2247 C C . ALA B 1 121 ? -3.248 15.227 14.867 1 98.5 121 ALA B C 1
ATOM 2249 O O . ALA B 1 121 ? -3.537 16.281 15.438 1 98.5 121 ALA B O 1
ATOM 2250 N N . LYS B 1 122 ? -2.742 14.188 15.523 1 98.06 122 LYS B N 1
ATOM 2251 C CA . LYS B 1 122 ? -2.424 14.266 16.953 1 98.06 122 LYS B CA 1
ATOM 2252 C C . LYS B 1 122 ? -1.375 15.336 17.219 1 98.06 122 LYS B C 1
ATOM 2254 O O . LYS B 1 122 ? -1.514 16.125 18.172 1 98.06 122 LYS B O 1
ATOM 2259 N N . THR B 1 123 ? -0.387 15.461 16.391 1 97.44 123 THR B N 1
ATOM 2260 C CA . THR B 1 123 ? 0.69 16.438 16.547 1 97.44 123 THR B CA 1
ATOM 2261 C C . THR B 1 123 ? 0.169 17.859 16.344 1 97.44 123 THR B C 1
ATOM 2263 O O . THR B 1 123 ? 0.583 18.781 17.047 1 97.44 123 THR B O 1
ATOM 2266 N N . LEU B 1 124 ? -0.768 18 15.445 1 97.31 124 LEU B N 1
ATOM 2267 C CA . LEU B 1 124 ? -1.294 19.312 15.07 1 97.31 124 LEU B CA 1
ATOM 2268 C C . LEU B 1 124 ? -2.396 19.75 16.031 1 97.31 124 LEU B C 1
ATOM 2270 O O . LEU B 1 124 ? -2.865 20.875 15.969 1 97.31 124 LEU B O 1
ATOM 2274 N N . GLY B 1 125 ? -2.873 18.797 16.875 1 97.44 125 GLY B N 1
ATOM 2275 C CA . GLY B 1 125 ? -3.928 19.109 17.828 1 97.44 125 GLY B CA 1
ATOM 2276 C C . GLY B 1 125 ? -5.316 19.016 17.234 1 97.44 125 GLY B C 1
ATOM 2277 O O . GLY B 1 125 ? -6.254 19.656 17.734 1 97.44 125 GLY B O 1
ATOM 2278 N N . TYR B 1 126 ? -5.441 18.281 16.109 1 97.75 126 TYR B N 1
ATOM 2279 C CA . TYR B 1 126 ? -6.754 18.062 15.508 1 97.75 126 TYR B CA 1
ATOM 2280 C C . TYR B 1 126 ? -7.508 16.969 16.25 1 97.75 126 TYR B C 1
ATOM 2282 O O . TYR B 1 126 ? -7.82 15.922 15.664 1 97.75 126 TYR B O 1
ATOM 2290 N N . THR B 1 127 ? -7.953 17.203 17.438 1 97.5 127 THR B N 1
ATOM 2291 C CA . THR B 1 127 ? -8.469 16.203 18.359 1 97.5 127 THR B CA 1
ATOM 2292 C C . THR B 1 127 ? -9.773 15.602 17.859 1 97.5 127 THR B C 1
ATOM 2294 O O . THR B 1 127 ? -10.047 14.422 18.078 1 97.5 127 THR B O 1
ATOM 2297 N N . ASP B 1 128 ? -10.531 16.391 17.156 1 98.12 128 ASP B N 1
ATOM 2298 C CA . ASP B 1 128 ? -11.828 15.906 16.672 1 98.12 128 ASP B CA 1
ATOM 2299 C C . ASP B 1 128 ? -11.664 15.055 15.422 1 98.12 128 ASP B C 1
ATOM 2301 O O . ASP B 1 128 ? -12.508 14.203 15.125 1 98.12 128 ASP B O 1
ATOM 2305 N N . ALA B 1 129 ? -10.594 15.273 14.695 1 98.62 129 ALA B N 1
ATOM 2306 C CA . ALA B 1 129 ? -10.352 14.523 13.461 1 98.62 129 ALA B CA 1
ATOM 2307 C C . ALA B 1 129 ? -9.844 13.117 13.766 1 98.62 129 ALA B C 1
ATOM 2309 O O . ALA B 1 129 ? -10.117 12.18 13.008 1 98.62 129 ALA B O 1
ATOM 2310 N N . VAL B 1 130 ? -9.117 12.93 14.859 1 98.75 130 VAL B N 1
ATOM 2311 C CA . VAL B 1 130 ? -8.375 11.711 15.172 1 98.75 130 VAL B CA 1
ATOM 2312 C C . VAL B 1 130 ? -9.328 10.523 15.258 1 98.75 130 VAL B C 1
ATOM 2314 O O . VAL B 1 130 ? -9.141 9.516 14.57 1 98.75 130 VAL B O 1
ATOM 2317 N N . PRO B 1 131 ? -10.477 10.641 15.992 1 98.81 131 PRO B N 1
ATOM 2318 C CA . PRO B 1 131 ? -11.352 9.469 16.094 1 98.81 131 PRO B CA 1
ATOM 2319 C C . PRO B 1 131 ? -11.992 9.109 14.75 1 98.81 131 PRO B C 1
ATOM 2321 O O . PRO B 1 131 ? -12.25 7.93 14.484 1 98.81 131 PRO B O 1
ATOM 2324 N N . LEU B 1 132 ? -12.258 10.062 13.883 1 98.94 132 LEU B N 1
ATOM 2325 C CA . LEU B 1 132 ? -12.828 9.797 12.57 1 98.94 132 LEU B CA 1
ATOM 2326 C C . LEU B 1 132 ? -11.852 9.031 11.695 1 98.94 132 LEU B C 1
ATOM 2328 O O . LEU B 1 132 ? -12.227 8.055 11.039 1 98.94 132 LEU B O 1
ATOM 2332 N N . LEU B 1 133 ? -10.586 9.477 11.688 1 98.94 133 LEU B N 1
ATOM 2333 C CA . LEU B 1 133 ? -9.539 8.812 10.906 1 98.94 133 LEU B CA 1
ATOM 2334 C C . LEU B 1 133 ? -9.25 7.422 11.461 1 98.94 133 LEU B C 1
ATOM 2336 O O . LEU B 1 133 ? -9 6.488 10.695 1 98.94 133 LEU B O 1
ATOM 2340 N N . GLU B 1 134 ? -9.297 7.266 12.797 1 98.94 134 GLU B N 1
ATOM 2341 C CA . GLU B 1 134 ? -9.094 5.965 13.43 1 98.94 134 GLU B CA 1
ATOM 2342 C C . GLU B 1 134 ? -10.211 4.992 13.062 1 98.94 134 GLU B C 1
ATOM 2344 O O . GLU B 1 134 ? -9.969 3.797 12.898 1 98.94 134 GLU B O 1
ATOM 2349 N N . ALA B 1 135 ? -11.422 5.508 12.977 1 98.88 135 ALA B N 1
ATOM 2350 C CA . ALA B 1 135 ? -12.539 4.664 12.562 1 98.88 135 ALA B CA 1
ATOM 2351 C C . ALA B 1 135 ? -12.32 4.121 11.156 1 98.88 135 ALA B C 1
ATOM 2353 O O . ALA B 1 135 ? -12.531 2.934 10.898 1 98.88 135 ALA B O 1
ATOM 2354 N N . ASN B 1 136 ? -11.906 5.023 10.234 1 98.88 136 ASN B N 1
ATOM 2355 C CA . ASN B 1 136 ? -11.594 4.586 8.883 1 98.88 136 ASN B CA 1
ATOM 2356 C C . ASN B 1 136 ? -10.484 3.537 8.875 1 98.88 136 ASN B C 1
ATOM 2358 O O . ASN B 1 136 ? -10.602 2.512 8.195 1 98.88 136 ASN B O 1
ATOM 2362 N N . LEU B 1 137 ? -9.398 3.787 9.609 1 98.88 137 LEU B N 1
ATOM 2363 C CA . LEU B 1 137 ? -8.266 2.875 9.672 1 98.88 137 LEU B CA 1
ATOM 2364 C C . LEU B 1 137 ? -8.695 1.503 10.18 1 98.88 137 LEU B C 1
ATOM 2366 O O . LEU B 1 137 ? -8.273 0.477 9.648 1 98.88 137 LEU B O 1
ATOM 2370 N N . LYS B 1 138 ? -9.531 1.481 11.211 1 98.81 138 LYS B N 1
ATOM 2371 C CA . LYS B 1 138 ? -10.023 0.223 11.773 1 98.81 138 LYS B CA 1
ATOM 2372 C C . LYS B 1 138 ? -10.781 -0.584 10.727 1 98.81 138 LYS B C 1
ATOM 2374 O O . LYS B 1 138 ? -10.641 -1.806 10.648 1 98.81 138 LYS B O 1
ATOM 2379 N N . GLN B 1 139 ? -11.609 0.092 9.984 1 98.81 139 GLN B N 1
ATOM 2380 C CA . GLN B 1 139 ? -12.344 -0.57 8.914 1 98.81 139 GLN B CA 1
ATOM 2381 C C . GLN B 1 139 ? -11.391 -1.175 7.887 1 98.81 139 GLN B C 1
ATOM 2383 O O . GLN B 1 139 ? -11.641 -2.264 7.367 1 98.81 139 GLN B O 1
ATOM 2388 N N . GLU B 1 140 ? -10.281 -0.456 7.535 1 98.88 140 GLU B N 1
ATOM 2389 C CA . GLU B 1 140 ? -9.328 -0.965 6.551 1 98.88 140 GLU B CA 1
ATOM 2390 C C . GLU B 1 140 ? -8.609 -2.211 7.066 1 98.88 140 GLU B C 1
ATOM 2392 O O . GLU B 1 140 ? -8.367 -3.15 6.309 1 98.88 140 GLU B O 1
ATOM 2397 N N . TYR B 1 141 ? -8.203 -2.217 8.359 1 98.75 141 TYR B N 1
ATOM 2398 C CA . TYR B 1 141 ? -7.617 -3.422 8.938 1 98.75 141 TYR B CA 1
ATOM 2399 C C . TYR B 1 141 ? -8.586 -4.598 8.852 1 98.75 141 TYR B C 1
ATOM 2401 O O . TYR B 1 141 ? -8.195 -5.711 8.492 1 98.75 141 TYR B O 1
ATOM 2409 N N . SER B 1 142 ? -9.805 -4.34 9.227 1 98.69 142 SER B N 1
ATOM 2410 C CA . SER B 1 142 ? -10.82 -5.383 9.195 1 98.69 142 SER B CA 1
ATOM 2411 C C . SER B 1 142 ? -11.016 -5.918 7.777 1 98.69 142 SER B C 1
ATOM 2413 O O . SER B 1 142 ? -11.148 -7.125 7.578 1 98.69 142 SER B O 1
ATOM 2415 N N . ALA B 1 143 ? -11.094 -4.988 6.816 1 98.56 143 ALA B N 1
ATOM 2416 C CA . ALA B 1 143 ? -11.25 -5.391 5.422 1 98.56 143 ALA B CA 1
ATOM 2417 C C . ALA B 1 143 ? -10.07 -6.238 4.961 1 98.56 143 ALA B C 1
ATOM 2419 O O . ALA B 1 143 ? -10.25 -7.25 4.281 1 98.56 143 ALA B O 1
ATOM 2420 N N . ASP B 1 144 ? -8.875 -5.836 5.293 1 98.62 144 ASP B N 1
ATOM 2421 C CA . ASP B 1 144 ? -7.68 -6.594 4.918 1 98.62 144 ASP B CA 1
ATOM 2422 C C . ASP B 1 144 ? -7.711 -7.996 5.523 1 98.62 144 ASP B C 1
ATOM 2424 O O . ASP B 1 144 ? -7.32 -8.969 4.871 1 98.62 144 ASP B O 1
ATOM 2428 N N . ASP B 1 145 ? -8.109 -8.086 6.797 1 98.56 145 ASP B N 1
ATOM 2429 C CA . ASP B 1 145 ? -8.234 -9.375 7.461 1 98.56 145 ASP B CA 1
ATOM 2430 C C . ASP B 1 145 ? -9.25 -10.266 6.738 1 98.56 145 ASP B C 1
ATOM 2432 O O . ASP B 1 145 ? -9.008 -11.461 6.539 1 98.56 145 ASP B O 1
ATOM 2436 N N . LYS B 1 146 ? -10.375 -9.719 6.414 1 98.31 146 LYS B N 1
ATOM 2437 C CA . LYS B 1 146 ? -11.406 -10.461 5.688 1 98.31 146 LYS B CA 1
ATOM 2438 C C . LYS B 1 146 ? -10.883 -10.953 4.344 1 98.31 146 LYS B C 1
ATOM 2440 O O . LYS B 1 146 ? -11.125 -12.109 3.965 1 98.31 146 LYS B O 1
ATOM 2445 N N . LEU B 1 147 ? -10.203 -10.086 3.604 1 98.62 147 LEU B N 1
ATOM 2446 C CA . LEU B 1 147 ? -9.641 -10.453 2.307 1 98.62 147 LEU B CA 1
ATOM 2447 C C . LEU B 1 147 ? -8.609 -11.562 2.455 1 98.62 147 LEU B C 1
ATOM 2449 O O . LEU B 1 147 ? -8.516 -12.445 1.603 1 98.62 147 LEU B O 1
ATOM 2453 N N . THR B 1 148 ? -7.828 -11.508 3.555 1 98.25 148 THR B N 1
ATOM 2454 C CA . THR B 1 148 ? -6.855 -12.562 3.822 1 98.25 148 THR B CA 1
ATOM 2455 C C . THR B 1 148 ? -7.547 -13.906 4.008 1 98.25 148 THR B C 1
ATOM 2457 O O . THR B 1 148 ? -7.098 -14.922 3.473 1 98.25 148 THR B O 1
ATOM 2460 N N . ASN B 1 149 ? -8.617 -13.945 4.75 1 97.88 149 ASN B N 1
ATOM 2461 C CA . ASN B 1 149 ? -9.391 -15.164 4.945 1 97.88 149 ASN B CA 1
ATOM 2462 C C . ASN B 1 149 ? -9.977 -15.672 3.633 1 97.88 149 ASN B C 1
ATOM 2464 O O . ASN B 1 149 ? -9.961 -16.875 3.363 1 97.88 149 ASN B O 1
ATOM 2468 N N . LEU B 1 150 ? -10.484 -14.82 2.822 1 97.88 150 LEU B N 1
ATOM 2469 C CA . LEU B 1 150 ? -11.062 -15.195 1.535 1 97.88 150 LEU B CA 1
ATOM 2470 C C . LEU B 1 150 ? -9.992 -15.734 0.596 1 97.88 150 LEU B C 1
ATOM 2472 O O . LEU B 1 150 ? -10.242 -16.672 -0.174 1 97.88 150 LEU B O 1
ATOM 2476 N N . ALA B 1 151 ? -8.82 -15.07 0.634 1 97.38 151 ALA B N 1
ATOM 2477 C CA . ALA B 1 151 ? -7.699 -15.547 -0.175 1 97.38 151 ALA B CA 1
ATOM 2478 C C . ALA B 1 151 ? -7.348 -16.984 0.168 1 97.38 151 ALA B C 1
ATOM 2480 O O . ALA B 1 151 ? -7.117 -17.812 -0.726 1 97.38 151 ALA B O 1
ATOM 2481 N N . THR B 1 152 ? -7.316 -17.281 1.501 1 95.31 152 THR B N 1
ATOM 2482 C CA . THR B 1 152 ? -7.016 -18.641 1.959 1 95.31 152 THR B CA 1
ATOM 2483 C C . THR B 1 152 ? -8.055 -19.625 1.444 1 95.31 152 THR B C 1
ATOM 2485 O O . THR B 1 152 ? -7.711 -20.703 0.975 1 95.31 152 THR B O 1
ATOM 2488 N N . SER B 1 153 ? -9.289 -19.219 1.483 1 92.56 153 SER B N 1
ATOM 2489 C CA . SER B 1 153 ? -10.375 -20.062 0.993 1 92.56 153 SER B CA 1
ATOM 2490 C C . SER B 1 153 ? -10.25 -20.312 -0.506 1 92.56 153 SER B C 1
ATOM 2492 O O . SER B 1 153 ? -10.469 -21.438 -0.975 1 92.56 153 SER B O 1
ATOM 2494 N N . THR B 1 154 ? -9.938 -19.297 -1.222 1 91.44 154 THR B N 1
ATOM 2495 C CA . THR B 1 154 ? -9.789 -19.391 -2.67 1 91.44 154 THR B CA 1
ATOM 2496 C C . THR B 1 154 ? -8.633 -20.312 -3.031 1 91.44 154 THR B C 1
ATOM 2498 O O . THR B 1 154 ? -8.75 -21.125 -3.951 1 91.44 154 THR B O 1
ATOM 2501 N N . LEU B 1 155 ? -7.562 -20.203 -2.324 1 90.19 155 LEU B N 1
ATOM 2502 C CA . LEU B 1 155 ? -6.391 -21.031 -2.586 1 90.19 155 LEU B CA 1
ATOM 2503 C C . LEU B 1 155 ? -6.676 -22.5 -2.242 1 90.19 155 LEU B C 1
ATOM 2505 O O . LEU B 1 155 ? -6.188 -23.406 -2.922 1 90.19 155 LEU B O 1
ATOM 2509 N N . ASN B 1 156 ? -7.488 -22.688 -1.219 1 84 156 ASN B N 1
ATOM 2510 C CA . ASN B 1 156 ? -7.875 -24.047 -0.862 1 84 156 ASN B CA 1
ATOM 2511 C C . ASN B 1 156 ? -8.711 -24.703 -1.963 1 84 156 ASN B C 1
ATOM 2513 O O . ASN B 1 156 ? -8.562 -25.891 -2.236 1 84 156 ASN B O 1
ATOM 2517 N N . ARG B 1 157 ? -9.453 -23.938 -2.635 1 81.94 157 ARG B N 1
ATOM 2518 C CA . ARG B 1 157 ? -10.25 -24.438 -3.744 1 81.94 157 ARG B CA 1
ATOM 2519 C C . ARG B 1 157 ? -9.375 -24.75 -4.953 1 81.94 157 ARG B C 1
ATOM 2521 O O . ARG B 1 157 ? -9.609 -25.734 -5.656 1 81.94 157 ARG B O 1
ATOM 2528 N N . GLU B 1 158 ? -8.438 -23.984 -5.223 1 76.5 158 GLU B N 1
ATOM 2529 C CA . GLU B 1 158 ? -7.531 -24.172 -6.355 1 76.5 158 GLU B CA 1
ATOM 2530 C C . GLU B 1 158 ? -6.668 -25.422 -6.164 1 76.5 158 GLU B C 1
ATOM 2532 O O . GLU B 1 158 ? -6.336 -26.109 -7.137 1 76.5 158 GLU B O 1
ATOM 2537 N N . ALA B 1 159 ? -6.312 -25.75 -4.902 1 76.31 159 ALA B N 1
ATOM 2538 C CA . ALA B 1 159 ? -5.449 -26.891 -4.594 1 76.31 159 ALA B CA 1
ATOM 2539 C C . ALA B 1 159 ? -6.234 -28.203 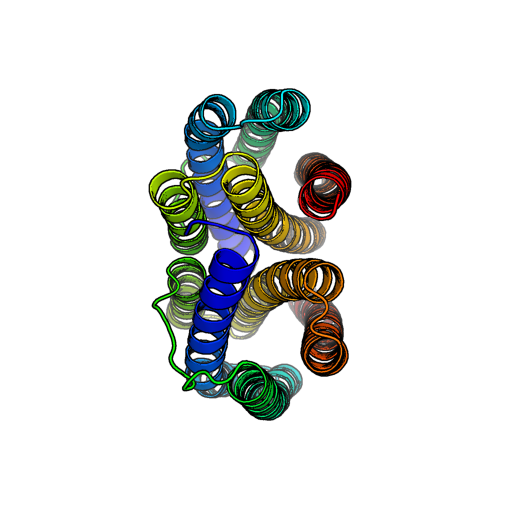-4.598 1 76.31 159 ALA B C 1
ATOM 2541 O O . ALA B 1 159 ? -5.652 -29.281 -4.684 1 76.31 159 ALA B O 1
ATOM 2542 N N . ALA B 1 160 ? -7.52 -28.062 -4.328 1 69.69 160 ALA B N 1
ATOM 2543 C CA . ALA B 1 160 ? -8.336 -29.281 -4.305 1 69.69 160 ALA B CA 1
ATOM 2544 C C . ALA B 1 160 ? -8.594 -29.797 -5.719 1 69.69 160 ALA B C 1
ATOM 2546 O O . ALA B 1 160 ? -8.547 -29.031 -6.684 1 69.69 160 ALA B O 1
#

Nearest PDB structures (foldseek):
  2gyq-assembly1_B  TM=9.892E-01  e=7.014E-11  Rhodopseudomonas palustris CGA009
  2gs4-assembly1_A  TM=9.696E-01  e=1.197E-10  Escherichia coli
  4eru-assembly1_B  TM=9.741E-01  e=5.136E-10  Salmonella enterica subsp. enterica serovar Typhimurium str. 14028S
  7tmv-assembly1_B  TM=9.731E-01  e=1.173E-09  Klebsiella pneumoniae subsp. pneumoniae HS11286
  6z0c-assembly4_D  TM=3.892E-01  e=2.322E-02  Escherichia coli

Secondary structure (DSSP, 8-state):
--SHHHHHHHHHHHHHHHHHHHHHHHHHHHHH-SSHHHHHHHHHHHHHHHHHHHHHHHHHHHTT--------HHHHHHHHHHHHHHHH--SHHHHHHHHHHHHHHHHHHHHHHHHHHHHHHHHHT-TTHHHHHHHHHHHHHHHHHHHHHHHHHHHHHHH-/--SHHHHHHHHHHHHHHHHHHHHHHHHHHHHH-SSHHHHHHHHHHHHHHHHHHHHHHHHHHHTT--------HHHHHHHHHHHHHHHH--SHHHHHHHHHHHHHHHHHHHHHHHHHHHHHHHHHT-TTHHHHHHHHHHHHHHHHHHHHHHHHHHHHHHH-

Foldseek 3Di:
DPDLVVVLVQLLQAVLVLLVVLLVLLCVLLVLAPDPLLNVLSVVVNVVSVLLNVLSCVLCVLVVHHRHHDDDVQSVVLSVQLVCLSVPPDDNLSSLLSNLVSLLSSLVVLLVSLVVSLVSCVVVVVVVSNVSSVSSNVSSVVSNVSSVVVNVVSVVVVVD/DPDLVVVLVQLLQAVLVLLVVLLVLLCVLLVLAPDPLLNVLSVVVSVVSVLLNVLSCVLCVLVVHHRHHDHDVQSVVLSVQLVCLSVPPDDNLSSLLSNLVSLLSSLVVLLVSLVVSLVSCVVVVVVVSNVSSVSSNVSSVVSNVSSVVVNVVSVVVVVD

InterPro domains:
  IPR009078 Ferritin-like superfamily [SSF47240] (1-156)
  IPR010287 Protein of unknown function DUF892, YciF-like [PF05974] (4-160)
  IPR012347 Ferritin-like [G3DSA:1.20.1260.10] (1-160)
  IPR047114 Protein YciF [PTHR30565] (3-159)